Protein AF-A0AA43ZB75-F1 (afdb_monomer_lite)

Structure (mmCIF, N/CA/C/O backbone):
data_AF-A0AA43ZB75-F1
#
_entry.id   AF-A0AA43ZB75-F1
#
loop_
_atom_site.group_PDB
_atom_site.id
_atom_site.type_symbol
_atom_site.label_atom_id
_atom_site.label_alt_id
_atom_site.label_comp_id
_atom_site.label_asym_id
_atom_site.label_entity_id
_atom_site.label_seq_id
_atom_site.pdbx_PDB_ins_code
_atom_site.Cartn_x
_atom_site.Cartn_y
_atom_site.Cartn_z
_atom_site.occupancy
_atom_site.B_iso_or_equiv
_atom_site.auth_seq_id
_atom_site.auth_comp_id
_atom_site.auth_asym_id
_atom_site.auth_atom_id
_atom_site.pdbx_PDB_model_num
ATOM 1 N N . MET A 1 1 ? 17.030 -22.328 -4.349 1.00 80.88 1 MET A N 1
ATOM 2 C CA . MET A 1 1 ? 16.262 -21.104 -4.006 1.00 80.88 1 MET A CA 1
ATOM 3 C C . MET A 1 1 ? 16.976 -20.221 -2.982 1.00 80.88 1 MET A C 1
ATOM 5 O O . MET A 1 1 ? 17.380 -19.144 -3.387 1.00 80.88 1 MET A O 1
ATOM 9 N N . LYS A 1 2 ? 17.216 -20.638 -1.719 1.00 82.12 2 LYS A N 1
ATOM 10 C CA . LYS A 1 2 ? 17.944 -19.785 -0.737 1.00 82.12 2 LYS A CA 1
ATOM 11 C C . LYS A 1 2 ? 19.327 -19.337 -1.234 1.00 82.12 2 LYS A C 1
ATOM 13 O O . LYS A 1 2 ? 19.638 -18.158 -1.173 1.00 82.12 2 LYS A O 1
ATOM 18 N N . GLU A 1 3 ? 20.113 -20.255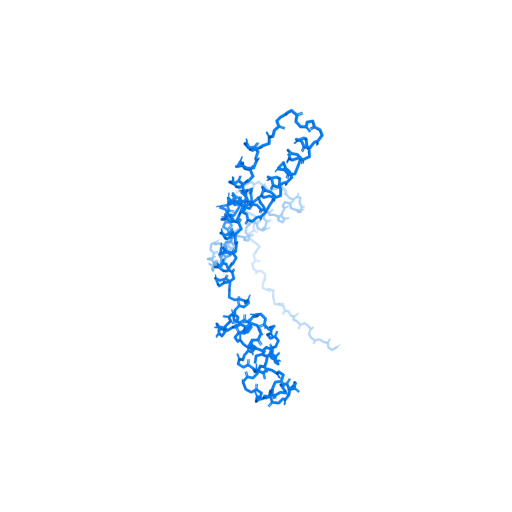 -1.802 1.00 83.31 3 GLU A N 1
ATOM 19 C CA . GLU A 1 3 ? 21.428 -19.930 -2.393 1.00 83.31 3 GLU A CA 1
ATOM 20 C C . GLU A 1 3 ? 21.346 -19.008 -3.618 1.00 83.31 3 GLU A C 1
ATOM 22 O O . GLU A 1 3 ? 22.299 -18.306 -3.926 1.00 83.31 3 GLU A O 1
ATOM 27 N N . ALA A 1 4 ? 20.195 -18.975 -4.292 1.00 83.50 4 ALA A N 1
ATOM 28 C CA . ALA A 1 4 ? 19.948 -18.103 -5.436 1.00 83.50 4 ALA A CA 1
ATOM 29 C C . ALA A 1 4 ? 19.474 -16.693 -5.023 1.00 83.50 4 ALA A C 1
ATOM 31 O O . ALA A 1 4 ? 19.111 -15.903 -5.886 1.00 83.50 4 ALA A O 1
ATOM 32 N N . GLY A 1 5 ? 19.444 -16.382 -3.719 1.00 82.50 5 GLY A N 1
ATOM 33 C CA . GLY A 1 5 ? 19.051 -15.069 -3.191 1.00 82.50 5 GLY A CA 1
ATOM 34 C C . GLY A 1 5 ? 17.576 -14.932 -2.802 1.00 82.50 5 GLY A C 1
ATOM 35 O O . GLY A 1 5 ? 17.157 -13.854 -2.393 1.00 82.50 5 GLY A O 1
ATOM 36 N N . TRP A 1 6 ? 16.777 -16.002 -2.880 1.00 86.50 6 TRP A N 1
ATOM 37 C CA . TRP A 1 6 ? 15.373 -15.951 -2.463 1.00 86.50 6 TRP A CA 1
ATOM 38 C C . TRP A 1 6 ? 15.241 -15.845 -0.937 1.00 86.50 6 TRP A C 1
ATOM 40 O O . TRP A 1 6 ? 15.851 -16.621 -0.194 1.00 86.50 6 TRP A O 1
ATOM 50 N N . THR A 1 7 ? 14.378 -14.942 -0.469 1.00 88.31 7 THR A N 1
ATOM 51 C CA . THR A 1 7 ? 14.036 -14.805 0.954 1.00 88.31 7 THR A CA 1
ATOM 52 C C . THR A 1 7 ? 13.058 -15.900 1.399 1.00 88.31 7 THR A C 1
ATOM 54 O O . THR A 1 7 ? 12.327 -16.468 0.589 1.00 88.31 7 THR A O 1
ATOM 57 N N . GLU A 1 8 ? 13.014 -16.218 2.699 1.00 88.50 8 GLU A N 1
ATOM 58 C CA . GLU A 1 8 ? 12.085 -17.239 3.221 1.00 88.50 8 GLU A CA 1
ATOM 59 C C . GLU A 1 8 ? 10.609 -16.948 2.901 1.00 88.50 8 GLU A C 1
ATOM 61 O O . GLU A 1 8 ? 9.932 -17.885 2.481 1.00 88.50 8 GLU A O 1
ATOM 66 N N . PRO A 1 9 ? 10.106 -15.700 3.021 1.00 87.62 9 PRO A N 1
ATOM 67 C CA . PRO A 1 9 ? 8.741 -15.368 2.616 1.00 87.62 9 PRO A CA 1
ATOM 68 C C . PRO A 1 9 ? 8.492 -15.585 1.120 1.00 87.62 9 PRO A C 1
ATOM 70 O O . PRO A 1 9 ? 7.470 -16.158 0.758 1.00 87.62 9 PRO A O 1
ATOM 73 N N . ALA A 1 10 ? 9.440 -15.209 0.254 1.00 84.94 10 ALA A N 1
ATOM 74 C CA . ALA A 1 10 ? 9.297 -15.384 -1.192 1.00 84.94 10 ALA A CA 1
ATOM 75 C C . ALA A 1 10 ? 9.243 -16.869 -1.592 1.00 84.94 10 ALA A C 1
ATOM 77 O O . ALA A 1 10 ? 8.470 -17.263 -2.461 1.00 84.94 10 ALA A O 1
ATOM 78 N N . ILE A 1 11 ? 10.032 -17.718 -0.924 1.00 87.44 11 ILE A N 1
ATOM 79 C CA . ILE A 1 11 ? 9.972 -19.174 -1.116 1.00 87.44 11 ILE A CA 1
ATOM 80 C C . ILE A 1 11 ? 8.634 -19.725 -0.603 1.00 87.44 11 ILE A C 1
ATOM 82 O O . ILE A 1 11 ? 8.062 -20.605 -1.239 1.00 87.44 11 ILE A O 1
ATOM 86 N N . ALA A 1 12 ? 8.134 -19.205 0.523 1.00 89.44 12 ALA A N 1
ATOM 87 C CA . ALA A 1 12 ? 6.859 -19.607 1.126 1.00 89.44 12 ALA A CA 1
ATOM 88 C C . ALA A 1 12 ? 5.698 -19.360 0.171 1.00 89.44 12 ALA A C 1
ATOM 90 O O . ALA A 1 12 ? 4.925 -20.268 -0.111 1.00 89.44 12 ALA A O 1
ATOM 91 N N . GLN A 1 13 ? 5.656 -18.153 -0.386 1.00 86.62 13 GLN A N 1
ATOM 92 C CA . GLN A 1 13 ? 4.652 -17.743 -1.352 1.00 86.62 13 GLN A CA 1
ATOM 93 C C . GLN A 1 13 ? 4.748 -18.553 -2.650 1.00 86.62 13 GLN A C 1
ATOM 95 O O . GLN A 1 13 ? 3.736 -19.033 -3.145 1.00 86.62 13 GLN A O 1
ATOM 100 N N . LYS A 1 14 ? 5.960 -18.764 -3.185 1.00 85.50 14 LYS A N 1
ATOM 101 C CA . LYS A 1 14 ? 6.153 -19.520 -4.434 1.00 85.50 14 LYS A CA 1
ATOM 102 C C . LYS A 1 14 ? 5.764 -20.994 -4.324 1.00 85.50 14 LYS A C 1
ATOM 104 O O . LYS A 1 14 ? 5.332 -21.581 -5.309 1.00 85.50 14 LYS A O 1
ATOM 109 N N . LEU A 1 15 ? 5.988 -21.602 -3.164 1.00 89.81 15 LEU A N 1
ATOM 110 C CA . LEU A 1 15 ? 5.716 -23.020 -2.929 1.00 89.81 15 LEU A CA 1
ATOM 111 C C . LEU A 1 15 ? 4.361 -23.269 -2.253 1.00 89.81 15 LEU A C 1
ATOM 113 O O . LEU A 1 15 ? 4.067 -24.420 -1.951 1.00 89.81 15 LEU A O 1
ATOM 117 N N . ASP A 1 16 ? 3.583 -22.214 -1.995 1.00 90.06 16 ASP A N 1
ATOM 118 C CA . ASP A 1 16 ? 2.307 -22.248 -1.269 1.00 90.06 16 ASP A CA 1
ATOM 119 C C . ASP A 1 16 ? 2.378 -23.027 0.061 1.00 90.06 16 ASP A C 1
ATOM 121 O O . ASP A 1 16 ? 1.575 -23.902 0.382 1.00 90.06 16 ASP A O 1
ATOM 125 N N . ILE A 1 17 ? 3.414 -22.737 0.853 1.00 93.12 17 ILE A N 1
ATOM 126 C CA . ILE A 1 17 ? 3.629 -23.346 2.171 1.00 93.12 17 ILE A CA 1
ATOM 127 C C . ILE A 1 17 ? 3.933 -22.284 3.215 1.00 93.12 17 ILE A C 1
ATOM 129 O O . ILE A 1 17 ? 4.439 -21.205 2.923 1.00 93.12 17 ILE A O 1
ATOM 133 N N . SER A 1 18 ? 3.695 -22.606 4.485 1.00 93.50 18 SER A N 1
ATOM 134 C CA . SER A 1 18 ? 3.975 -21.666 5.567 1.00 93.50 18 SER A CA 1
ATOM 135 C C . SER A 1 18 ? 5.477 -21.407 5.756 1.00 93.50 18 SER A C 1
ATOM 137 O O . SER A 1 18 ? 6.322 -22.302 5.641 1.00 93.50 18 SER A O 1
ATOM 139 N N . ILE A 1 19 ? 5.818 -20.185 6.178 1.00 91.44 19 ILE A N 1
ATOM 140 C CA . ILE A 1 19 ? 7.194 -19.797 6.539 1.00 91.44 19 ILE A CA 1
ATOM 141 C C . ILE A 1 19 ? 7.758 -20.725 7.629 1.00 91.44 19 ILE A C 1
ATOM 143 O O . ILE A 1 19 ? 8.927 -21.114 7.588 1.00 91.44 19 ILE A O 1
ATOM 147 N N . SER A 1 20 ? 6.928 -21.130 8.598 1.00 92.44 20 SER A N 1
ATOM 148 C CA . SER A 1 20 ? 7.324 -22.070 9.655 1.00 92.44 20 SER A CA 1
ATOM 149 C C . SER A 1 20 ? 7.730 -23.436 9.094 1.00 92.44 20 SER A C 1
ATOM 151 O O . SER A 1 20 ? 8.701 -24.030 9.571 1.00 92.44 20 SER A O 1
ATOM 153 N N . THR A 1 21 ? 7.056 -23.904 8.040 1.00 91.00 21 THR A N 1
ATOM 154 C CA . THR A 1 21 ? 7.401 -25.143 7.334 1.00 91.00 21 THR A CA 1
ATOM 155 C C . THR A 1 21 ? 8.761 -25.023 6.653 1.00 91.00 21 THR A C 1
ATOM 157 O O . THR A 1 21 ? 9.601 -25.908 6.824 1.00 91.00 21 THR A O 1
ATOM 160 N N . ILE A 1 22 ? 9.043 -23.902 5.984 1.00 89.31 22 ILE A N 1
ATOM 161 C CA . ILE A 1 22 ? 10.351 -23.644 5.357 1.00 89.31 22 ILE A CA 1
ATOM 162 C C . ILE A 1 22 ? 11.471 -23.593 6.390 1.00 89.31 22 ILE A C 1
ATOM 164 O O . ILE A 1 22 ? 12.506 -24.238 6.207 1.00 89.31 22 ILE A O 1
ATOM 168 N N . ARG A 1 23 ? 11.273 -22.877 7.502 1.00 89.81 23 ARG A N 1
ATOM 169 C CA . ARG A 1 23 ? 12.251 -22.816 8.602 1.00 89.81 23 ARG A CA 1
ATOM 170 C C . ARG A 1 23 ? 12.540 -24.199 9.176 1.00 89.81 23 ARG A C 1
ATOM 172 O O . ARG A 1 23 ? 13.693 -24.538 9.432 1.00 89.81 23 ARG A O 1
ATOM 179 N N . ARG A 1 24 ? 11.508 -25.032 9.332 1.00 88.81 24 ARG A N 1
ATOM 180 C CA . ARG A 1 24 ? 11.663 -26.411 9.808 1.00 88.81 24 ARG A CA 1
ATOM 181 C C . ARG A 1 24 ? 12.454 -27.267 8.818 1.00 88.81 24 ARG A C 1
ATOM 183 O O . ARG A 1 24 ? 13.372 -27.963 9.241 1.00 88.81 24 ARG A O 1
ATOM 190 N N . ILE A 1 25 ? 12.133 -27.202 7.524 1.00 86.56 25 ILE A N 1
ATOM 191 C CA . ILE A 1 25 ? 12.828 -27.954 6.464 1.00 86.56 25 ILE A CA 1
ATOM 192 C C . ILE A 1 25 ? 14.297 -27.528 6.378 1.00 86.56 25 ILE A C 1
ATOM 194 O O . ILE A 1 25 ? 15.193 -28.367 6.429 1.00 86.56 25 ILE A O 1
ATOM 198 N N . THR A 1 26 ? 14.557 -26.225 6.313 1.00 83.25 26 THR A N 1
ATOM 199 C CA . THR A 1 26 ? 15.919 -25.683 6.197 1.00 83.25 26 THR A CA 1
ATOM 200 C C . THR A 1 26 ? 16.786 -26.017 7.409 1.00 83.25 26 THR A C 1
ATOM 202 O O . THR A 1 26 ? 17.944 -26.393 7.230 1.00 83.25 26 THR A O 1
ATOM 205 N N . LYS A 1 27 ? 16.222 -25.971 8.625 1.00 85.38 27 LYS A N 1
ATOM 206 C CA . LYS A 1 27 ? 16.907 -26.390 9.858 1.00 85.38 27 LYS A CA 1
ATOM 207 C C . LYS A 1 27 ? 17.165 -27.899 9.900 1.00 85.38 27 LYS A C 1
ATOM 209 O O . LYS A 1 27 ? 18.255 -28.308 10.282 1.00 85.38 27 LYS A O 1
ATOM 214 N N . LYS A 1 28 ? 16.187 -28.722 9.500 1.00 84.38 28 LYS A N 1
ATOM 215 C CA . LYS A 1 28 ? 16.294 -30.193 9.503 1.00 84.38 28 LYS A CA 1
ATOM 216 C C . LYS A 1 28 ? 17.327 -30.706 8.500 1.00 84.38 28 LYS A C 1
ATOM 218 O O . LYS A 1 28 ? 18.056 -31.639 8.811 1.00 84.38 28 LYS A O 1
ATOM 223 N N . HIS A 1 29 ? 17.382 -30.105 7.315 1.00 78.94 29 HIS A N 1
ATOM 224 C CA . HIS A 1 29 ? 18.266 -30.540 6.231 1.00 78.94 29 HIS A CA 1
ATOM 225 C C . HIS A 1 29 ? 19.604 -29.794 6.190 1.00 78.94 29 HIS A C 1
ATOM 227 O O . HIS A 1 29 ? 20.407 -30.058 5.302 1.00 78.94 29 HIS A O 1
ATOM 233 N N . GLY A 1 30 ? 19.857 -28.882 7.137 1.00 67.06 30 GLY A N 1
ATOM 234 C CA . GLY A 1 30 ? 21.137 -28.186 7.256 1.00 67.06 30 GLY A CA 1
ATOM 235 C C . GLY A 1 30 ? 21.556 -27.504 5.957 1.00 67.06 30 GLY A C 1
ATOM 236 O O . GLY A 1 30 ? 22.701 -27.655 5.545 1.00 67.06 30 GLY A O 1
ATOM 237 N N . VAL A 1 31 ? 20.622 -26.807 5.297 1.00 68.00 31 VAL A N 1
ATOM 238 C CA . VAL A 1 31 ? 20.873 -26.131 4.015 1.00 68.00 31 VAL A CA 1
ATOM 239 C C . VAL A 1 31 ? 21.988 -25.099 4.216 1.00 68.00 31 VAL A C 1
ATOM 241 O O . VAL A 1 31 ? 21.757 -24.038 4.795 1.00 68.00 31 VAL A O 1
ATOM 244 N N . LYS A 1 32 ? 23.201 -25.443 3.775 1.00 63.41 32 LYS A N 1
ATOM 245 C CA . LYS A 1 32 ? 24.405 -24.604 3.797 1.00 63.41 32 LYS A CA 1
ATOM 246 C C . LYS A 1 32 ? 24.697 -24.133 2.382 1.00 63.41 32 LYS A C 1
ATOM 248 O O . LYS A 1 32 ? 24.570 -24.925 1.458 1.00 63.41 32 LYS A O 1
ATOM 253 N N . THR A 1 33 ? 25.127 -22.884 2.247 1.00 60.28 33 THR A N 1
ATOM 254 C CA . THR A 1 33 ? 25.535 -22.287 0.973 1.00 60.28 33 THR A CA 1
ATOM 255 C C . THR A 1 33 ? 26.621 -23.135 0.303 1.00 60.28 33 THR A C 1
ATOM 257 O O . THR A 1 33 ? 27.667 -23.363 0.909 1.00 60.28 33 THR A O 1
ATOM 260 N N . GLY A 1 34 ? 26.371 -23.604 -0.923 1.00 63.84 34 GLY A N 1
ATOM 261 C CA . GLY A 1 34 ? 27.300 -24.405 -1.726 1.00 63.84 34 GLY A CA 1
ATOM 262 C C . GLY A 1 34 ? 27.019 -25.911 -1.734 1.00 63.84 34 GLY A C 1
ATOM 263 O O . GLY A 1 34 ? 27.790 -26.660 -2.327 1.00 63.84 34 GLY A O 1
ATOM 264 N N . ALA A 1 35 ? 25.941 -26.376 -1.091 1.00 65.50 35 ALA A N 1
ATOM 265 C CA . ALA A 1 35 ? 25.555 -27.792 -1.110 1.00 65.50 35 ALA A CA 1
ATOM 266 C C . ALA A 1 35 ? 24.655 -28.152 -2.306 1.00 65.50 35 ALA A C 1
ATOM 268 O O . ALA A 1 35 ? 24.485 -29.331 -2.620 1.00 65.50 35 ALA A O 1
ATOM 269 N N . ALA A 1 36 ? 24.045 -27.157 -2.955 1.00 73.50 36 ALA A N 1
ATOM 270 C CA . ALA A 1 36 ? 23.164 -27.372 -4.094 1.00 73.50 36 ALA A CA 1
ATOM 271 C C . ALA A 1 36 ? 23.938 -27.471 -5.419 1.00 73.50 36 ALA A C 1
ATOM 273 O O . ALA A 1 36 ? 24.977 -26.845 -5.617 1.00 73.50 36 ALA A O 1
ATOM 274 N N . GLN A 1 37 ? 23.390 -28.233 -6.368 1.00 82.56 37 GLN A N 1
ATOM 275 C CA . GLN A 1 37 ? 23.926 -28.309 -7.725 1.00 82.56 37 GLN A CA 1
ATOM 276 C C . GLN A 1 37 ? 23.884 -26.923 -8.386 1.00 82.56 37 GLN A C 1
ATOM 278 O O . GLN A 1 37 ? 22.822 -26.300 -8.446 1.00 82.56 37 GLN A O 1
ATOM 283 N N . ALA A 1 38 ? 25.016 -26.469 -8.932 1.00 80.12 38 ALA A N 1
ATOM 284 C CA . ALA A 1 38 ? 25.152 -25.138 -9.530 1.00 80.12 38 ALA A CA 1
ATOM 285 C C . ALA A 1 38 ? 24.081 -24.836 -10.598 1.00 80.12 38 ALA A C 1
ATOM 287 O O . ALA A 1 38 ? 23.536 -23.737 -10.621 1.00 80.12 38 ALA A O 1
ATOM 288 N N . ALA A 1 39 ? 23.704 -25.832 -11.409 1.00 80.06 39 ALA A N 1
ATOM 289 C CA . ALA A 1 39 ? 22.636 -25.704 -12.404 1.00 80.06 39 ALA A CA 1
ATOM 290 C C . ALA A 1 39 ? 21.267 -25.359 -11.780 1.00 80.06 39 ALA A C 1
ATOM 292 O O . ALA A 1 39 ? 20.555 -24.498 -12.287 1.00 80.06 39 ALA A O 1
ATOM 293 N N . LEU A 1 40 ? 20.920 -25.967 -10.639 1.00 82.06 40 LEU A N 1
ATOM 294 C CA . LEU A 1 40 ? 19.669 -25.682 -9.923 1.00 82.06 40 LEU A CA 1
ATOM 295 C C . LEU A 1 40 ? 19.696 -24.310 -9.238 1.00 82.06 40 LEU A C 1
ATOM 297 O O . LEU A 1 40 ? 18.660 -23.656 -9.101 1.00 82.06 40 LEU A O 1
ATOM 301 N N . VAL A 1 41 ? 20.872 -23.865 -8.786 1.00 84.62 41 VAL A N 1
ATOM 302 C CA . VAL A 1 41 ? 21.050 -22.517 -8.227 1.00 84.62 41 VAL A CA 1
ATOM 303 C C . VAL A 1 41 ? 20.885 -21.467 -9.322 1.00 84.62 41 VAL A C 1
ATOM 305 O O . VAL A 1 41 ? 20.154 -20.500 -9.114 1.00 84.62 41 VAL A O 1
ATOM 308 N N . GLN A 1 42 ? 21.491 -21.690 -10.489 1.00 85.69 42 GLN A N 1
ATOM 309 C CA . GLN A 1 42 ? 21.397 -20.792 -11.635 1.00 85.69 42 GLN A CA 1
ATOM 310 C C . GLN A 1 42 ? 19.961 -20.689 -12.162 1.00 85.69 42 GLN A C 1
ATOM 312 O O . GLN A 1 42 ? 19.434 -19.585 -12.255 1.00 85.69 42 GLN A O 1
ATOM 317 N N . GLN A 1 43 ? 19.273 -21.818 -12.357 1.00 86.19 43 GLN A N 1
ATOM 318 C CA . GLN A 1 43 ? 17.862 -21.827 -12.756 1.00 86.19 43 GLN A CA 1
ATOM 319 C C . GLN A 1 43 ? 16.971 -21.082 -11.747 1.00 86.19 43 GLN A C 1
ATOM 321 O O . GLN A 1 43 ? 16.089 -20.311 -12.118 1.00 86.19 43 GLN A O 1
ATOM 326 N N . ALA A 1 44 ? 17.192 -21.280 -10.443 1.00 83.50 44 ALA A N 1
ATOM 327 C CA . ALA A 1 44 ? 16.438 -20.556 -9.422 1.00 83.50 44 ALA A CA 1
ATOM 328 C C . ALA A 1 44 ? 16.742 -19.048 -9.423 1.00 83.50 44 ALA A C 1
ATOM 330 O O . ALA A 1 44 ? 15.890 -18.265 -9.004 1.00 83.50 44 ALA A O 1
ATOM 331 N N . ARG A 1 45 ? 17.938 -18.638 -9.859 1.00 85.00 45 ARG A N 1
ATOM 332 C CA . ARG A 1 45 ? 18.333 -17.232 -9.983 1.00 85.00 45 ARG A CA 1
ATOM 333 C C . ARG A 1 45 ? 17.689 -16.582 -11.198 1.00 85.00 45 ARG A C 1
ATOM 335 O O . ARG A 1 45 ? 17.132 -15.505 -11.056 1.00 85.00 45 ARG A O 1
ATOM 342 N N . GLU A 1 46 ? 17.692 -17.256 -12.341 1.00 85.19 46 GLU A N 1
ATOM 343 C CA . GLU A 1 46 ? 16.981 -16.812 -13.547 1.00 85.19 46 GLU A CA 1
ATOM 344 C C . GLU A 1 46 ? 15.496 -16.617 -13.247 1.00 85.19 46 GLU A C 1
ATOM 346 O O . GLU A 1 46 ? 14.980 -15.521 -13.409 1.00 85.19 46 GLU A O 1
ATOM 351 N N . GLN A 1 47 ? 14.858 -17.591 -12.594 1.00 83.12 47 GLN A N 1
ATOM 352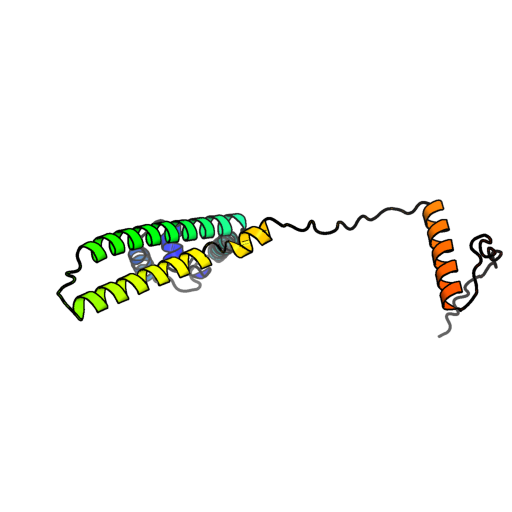 C CA . GLN A 1 47 ? 13.472 -17.441 -12.145 1.00 83.12 47 GLN A CA 1
ATOM 353 C C . GLN A 1 47 ? 13.253 -16.285 -11.155 1.00 83.12 47 GLN A C 1
ATOM 355 O O . GLN A 1 47 ? 12.128 -15.814 -11.021 1.00 83.12 47 GLN A O 1
ATOM 360 N N . LEU A 1 48 ? 14.260 -15.869 -10.379 1.00 81.62 48 LEU A N 1
ATOM 361 C CA . LEU A 1 48 ? 14.132 -14.695 -9.506 1.00 81.62 48 LEU A CA 1
ATOM 362 C C . LEU A 1 48 ? 14.111 -13.419 -10.347 1.00 81.62 48 LEU A C 1
ATOM 364 O O . LEU A 1 48 ? 13.293 -12.539 -10.102 1.00 81.62 48 LEU A O 1
ATOM 368 N N . LEU A 1 49 ? 15.020 -13.345 -11.319 1.00 80.38 49 LEU A N 1
ATOM 369 C CA . LEU A 1 49 ? 15.183 -12.202 -12.206 1.00 80.38 49 LEU A CA 1
ATOM 370 C C . LEU A 1 49 ? 13.971 -12.056 -13.127 1.00 80.38 49 LEU A C 1
ATOM 372 O O . LEU A 1 49 ? 13.426 -10.964 -13.205 1.00 80.38 49 LEU A O 1
ATOM 376 N N . ASP A 1 50 ? 13.473 -13.144 -13.712 1.00 79.12 50 ASP A N 1
ATOM 377 C CA . ASP A 1 50 ? 12.266 -13.116 -14.545 1.00 79.12 50 ASP A CA 1
ATOM 378 C C . ASP A 1 50 ? 11.071 -12.547 -13.765 1.00 79.12 50 ASP A C 1
ATOM 380 O O . ASP A 1 50 ? 10.361 -11.670 -14.241 1.00 79.12 50 ASP A O 1
ATOM 384 N N . ASN A 1 51 ? 10.886 -12.961 -12.508 1.00 67.81 51 ASN A N 1
ATOM 385 C CA . ASN A 1 51 ? 9.806 -12.425 -11.673 1.00 67.81 51 ASN A CA 1
ATOM 386 C C . ASN A 1 51 ? 9.997 -10.949 -11.284 1.00 67.81 51 ASN A C 1
ATOM 388 O O . ASN A 1 51 ? 9.012 -10.273 -11.004 1.00 67.81 51 ASN A O 1
ATOM 392 N N . ALA A 1 52 ? 11.239 -10.465 -11.212 1.00 66.31 52 ALA A N 1
ATOM 393 C CA . ALA A 1 52 ? 11.552 -9.105 -10.779 1.00 66.31 52 ALA A CA 1
ATOM 394 C C . ALA A 1 52 ? 11.614 -8.094 -11.938 1.00 66.31 52 ALA A C 1
ATOM 396 O O . ALA A 1 52 ? 11.344 -6.916 -11.721 1.00 66.31 52 ALA A O 1
ATOM 397 N N . PHE A 1 53 ? 11.983 -8.540 -13.142 1.00 66.19 53 PHE A N 1
ATOM 398 C CA . PHE A 1 53 ? 12.285 -7.676 -14.289 1.00 66.19 53 PHE A CA 1
ATOM 399 C C . PHE A 1 53 ? 11.270 -7.769 -15.434 1.00 66.19 53 PHE A C 1
ATOM 401 O O . PHE A 1 53 ? 11.330 -6.949 -16.349 1.00 66.19 53 PHE A O 1
ATOM 408 N N . LEU A 1 54 ? 10.316 -8.705 -15.394 1.00 74.50 54 LEU A N 1
ATOM 409 C CA . LEU A 1 54 ? 9.182 -8.680 -16.318 1.00 74.50 54 LEU A CA 1
ATOM 410 C C . LEU A 1 54 ? 8.219 -7.560 -15.914 1.00 74.50 54 LEU A C 1
ATOM 412 O O . LEU A 1 54 ? 7.511 -7.667 -14.910 1.00 74.50 54 LEU A O 1
ATOM 416 N N . LEU A 1 55 ? 8.209 -6.490 -16.715 1.00 73.06 55 LEU A N 1
ATOM 417 C CA . LEU A 1 55 ? 7.412 -5.286 -16.479 1.00 73.06 55 LEU A CA 1
ATOM 418 C C . LEU A 1 55 ? 5.933 -5.617 -16.249 1.00 73.06 55 LEU A C 1
ATOM 420 O O . LEU A 1 55 ? 5.369 -5.164 -15.259 1.00 73.06 55 LEU A O 1
ATOM 424 N N . ASP A 1 56 ? 5.349 -6.470 -17.091 1.00 76.38 56 ASP A N 1
ATOM 425 C CA . ASP A 1 56 ? 3.937 -6.859 -16.997 1.00 76.38 56 ASP A CA 1
ATOM 426 C C . ASP A 1 56 ? 3.629 -7.536 -15.657 1.00 76.38 56 ASP A C 1
ATOM 428 O O . ASP A 1 56 ? 2.663 -7.200 -14.973 1.00 76.38 56 ASP A O 1
ATOM 432 N N . ARG A 1 57 ? 4.506 -8.443 -15.209 1.00 74.88 57 ARG A N 1
ATOM 433 C CA . ARG A 1 57 ? 4.315 -9.151 -13.940 1.00 74.88 57 ARG A CA 1
ATOM 434 C C . ARG A 1 57 ? 4.487 -8.223 -12.739 1.00 74.88 57 ARG A C 1
ATOM 436 O O . ARG A 1 57 ? 3.747 -8.338 -11.762 1.00 74.88 57 ARG A O 1
ATOM 443 N N . ALA A 1 58 ? 5.442 -7.299 -12.807 1.00 74.75 58 ALA A N 1
ATOM 444 C CA . ALA A 1 58 ? 5.628 -6.278 -11.784 1.00 74.75 58 ALA A CA 1
ATOM 445 C C . ALA A 1 58 ? 4.419 -5.329 -11.707 1.00 74.75 58 ALA A C 1
ATOM 447 O O . ALA A 1 58 ? 3.981 -4.993 -10.607 1.00 74.75 58 ALA A O 1
ATOM 448 N N . GLN A 1 59 ? 3.848 -4.948 -12.854 1.00 80.06 59 GLN A N 1
ATOM 449 C CA . GLN A 1 59 ? 2.635 -4.133 -12.939 1.00 80.06 59 GLN A CA 1
ATOM 450 C C . GLN A 1 59 ? 1.417 -4.857 -12.358 1.00 80.06 59 GLN A C 1
ATOM 452 O O . GLN A 1 59 ? 0.695 -4.263 -11.562 1.00 80.06 59 GLN A O 1
ATOM 457 N N . GLU A 1 60 ? 1.215 -6.138 -12.678 1.00 81.94 60 GLU A N 1
ATOM 458 C CA . GLU A 1 60 ? 0.142 -6.955 -12.093 1.00 81.94 60 GLU A CA 1
ATOM 459 C C . GLU A 1 60 ? 0.246 -7.035 -10.564 1.00 81.94 60 GLU A C 1
ATOM 461 O O . GLU A 1 60 ? -0.743 -6.837 -9.856 1.00 81.94 60 GLU A O 1
ATOM 466 N N . ILE A 1 61 ? 1.447 -7.305 -10.040 1.00 82.06 61 ILE A N 1
ATOM 467 C CA . ILE A 1 61 ? 1.688 -7.383 -8.592 1.00 82.06 61 ILE A CA 1
ATOM 468 C C . ILE A 1 61 ? 1.430 -6.022 -7.941 1.00 82.06 61 ILE A C 1
ATOM 470 O O . ILE A 1 61 ? 0.733 -5.953 -6.929 1.00 82.06 61 ILE A O 1
ATOM 474 N N . ALA A 1 62 ? 1.945 -4.939 -8.527 1.00 81.44 62 ALA A N 1
ATOM 475 C CA . ALA A 1 62 ? 1.721 -3.589 -8.026 1.00 81.44 62 ALA A CA 1
ATOM 476 C C . ALA A 1 62 ? 0.227 -3.226 -8.024 1.00 81.44 62 ALA A C 1
ATOM 478 O O . ALA A 1 62 ? -0.275 -2.724 -7.021 1.00 81.44 62 ALA A O 1
ATOM 479 N N . ALA A 1 63 ? -0.501 -3.539 -9.099 1.00 83.88 63 ALA A N 1
ATOM 480 C CA . ALA A 1 63 ? -1.940 -3.309 -9.196 1.00 83.88 63 ALA A CA 1
ATOM 481 C C . ALA A 1 63 ? -2.721 -4.101 -8.136 1.00 83.88 63 ALA A C 1
ATOM 483 O O . ALA A 1 63 ? -3.613 -3.549 -7.492 1.00 83.88 63 ALA A O 1
ATOM 484 N N . SER A 1 64 ? -2.353 -5.366 -7.903 1.00 86.50 64 SER A N 1
ATOM 485 C CA . SER A 1 64 ? -2.948 -6.186 -6.841 1.00 86.50 64 SER A CA 1
ATOM 486 C C . SER A 1 64 ? -2.718 -5.578 -5.458 1.00 86.50 64 SER A C 1
ATOM 488 O O . SER A 1 64 ? -3.660 -5.476 -4.679 1.00 86.50 64 SER A O 1
ATOM 490 N N . MET A 1 65 ? -1.492 -5.139 -5.156 1.00 86.94 65 MET A N 1
ATOM 491 C CA . MET A 1 65 ? -1.166 -4.522 -3.865 1.00 86.94 65 MET A CA 1
ATOM 492 C C . MET A 1 65 ? -1.942 -3.222 -3.643 1.00 86.94 65 MET A C 1
ATOM 494 O O . MET A 1 65 ? -2.499 -3.005 -2.571 1.00 86.94 65 MET A O 1
ATOM 498 N N . VAL A 1 66 ? -2.030 -2.381 -4.676 1.00 88.31 66 VAL A N 1
ATOM 499 C CA . VAL A 1 66 ? -2.818 -1.143 -4.641 1.00 88.31 66 VAL A CA 1
ATOM 500 C C . VAL A 1 66 ? -4.301 -1.443 -4.398 1.00 88.31 66 VAL A C 1
ATOM 502 O O . VAL A 1 66 ? -4.952 -0.762 -3.605 1.00 88.31 66 VAL A O 1
ATOM 505 N N . ASN A 1 67 ? -4.844 -2.480 -5.039 1.00 89.06 67 ASN A N 1
ATOM 506 C CA . ASN A 1 67 ? -6.224 -2.906 -4.823 1.00 89.06 67 ASN A CA 1
ATOM 507 C C . ASN A 1 67 ? -6.470 -3.383 -3.380 1.00 89.06 67 ASN A C 1
ATOM 509 O O . ASN A 1 67 ? -7.476 -3.010 -2.771 1.00 89.06 67 ASN A O 1
ATOM 513 N N . ASP A 1 68 ? -5.541 -4.152 -2.812 1.00 89.81 68 ASP A N 1
ATOM 514 C CA . ASP A 1 68 ? -5.616 -4.602 -1.419 1.00 89.81 68 ASP A CA 1
ATOM 515 C C . ASP A 1 68 ? -5.574 -3.419 -0.438 1.00 89.81 68 ASP A C 1
ATOM 517 O O . ASP A 1 68 ? -6.382 -3.353 0.495 1.00 89.81 68 ASP A O 1
ATOM 521 N N . ASP A 1 69 ? -4.702 -2.436 -0.683 1.00 90.69 69 ASP A N 1
ATOM 522 C CA . ASP A 1 69 ? -4.626 -1.205 0.111 1.00 90.69 69 ASP A CA 1
ATOM 523 C C . ASP A 1 69 ? -5.954 -0.432 0.086 1.00 90.69 69 ASP A C 1
ATOM 525 O O . ASP A 1 69 ? -6.413 0.060 1.125 1.00 90.69 69 ASP A O 1
ATOM 529 N N . PHE A 1 70 ? -6.623 -0.358 -1.071 1.00 91.38 70 PHE A N 1
ATOM 530 C CA . PHE A 1 70 ? -7.942 0.270 -1.182 1.00 91.38 70 PHE A CA 1
ATOM 531 C C . PHE A 1 70 ? -9.019 -0.484 -0.401 1.00 91.38 70 PHE A C 1
ATOM 533 O O . PHE A 1 70 ? -9.808 0.149 0.315 1.00 91.38 70 PHE A O 1
ATOM 540 N N . ALA A 1 71 ? -9.039 -1.815 -0.491 1.00 92.56 71 ALA A N 1
ATOM 541 C CA . ALA A 1 71 ? -9.984 -2.647 0.246 1.00 92.56 71 ALA A CA 1
ATOM 542 C C . ALA A 1 71 ? -9.801 -2.495 1.767 1.00 92.56 71 ALA A C 1
ATOM 544 O O . ALA A 1 71 ? -10.777 -2.309 2.501 1.00 92.56 71 ALA A O 1
ATOM 545 N N . LEU A 1 72 ? -8.555 -2.499 2.250 1.00 93.44 72 LEU A N 1
ATOM 546 C CA . LEU A 1 72 ? -8.239 -2.275 3.663 1.00 93.44 72 LEU A CA 1
ATOM 547 C C . LEU A 1 72 ? -8.605 -0.857 4.110 1.00 93.44 72 LEU A C 1
ATOM 549 O O . LEU A 1 72 ? -9.227 -0.684 5.160 1.00 93.44 72 LEU A O 1
ATOM 553 N N . ALA A 1 7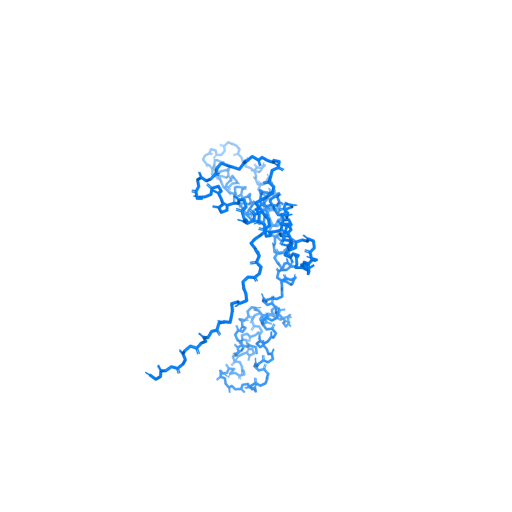3 ? -8.292 0.163 3.309 1.00 93.88 73 ALA A N 1
ATOM 554 C CA . ALA A 1 73 ? -8.669 1.541 3.604 1.00 93.88 73 ALA A CA 1
ATOM 555 C C . ALA A 1 73 ? -10.194 1.716 3.694 1.00 93.88 73 ALA A C 1
ATOM 557 O O . ALA A 1 73 ? -10.682 2.464 4.542 1.00 93.88 73 ALA A O 1
ATOM 558 N N . GLN A 1 74 ? -10.968 1.033 2.845 1.00 94.25 74 GLN A N 1
ATOM 559 C CA . GLN A 1 74 ? -12.430 1.030 2.930 1.00 94.25 74 GLN A CA 1
ATOM 560 C C . GLN A 1 74 ? -12.920 0.379 4.228 1.00 94.25 74 GLN A C 1
ATOM 562 O O . GLN A 1 74 ? -13.738 0.973 4.930 1.00 94.25 74 GLN A O 1
ATOM 567 N N . GLN A 1 75 ? -12.387 -0.792 4.585 1.00 95.81 75 GLN A N 1
ATOM 568 C CA . GLN A 1 75 ? -12.749 -1.480 5.828 1.00 95.81 75 GLN A CA 1
ATOM 569 C C . GLN A 1 75 ? -12.420 -0.642 7.068 1.00 95.81 75 GLN A C 1
ATOM 571 O O . GLN A 1 75 ? -13.254 -0.519 7.965 1.00 95.81 75 GLN A O 1
ATOM 576 N N . ILE A 1 76 ? -11.240 -0.016 7.108 1.00 95.38 76 ILE A N 1
ATOM 577 C CA . ILE A 1 76 ? -10.843 0.874 8.206 1.00 95.38 76 ILE A CA 1
ATOM 578 C C . ILE A 1 76 ? -11.810 2.054 8.305 1.00 95.38 76 ILE A C 1
ATOM 580 O O . ILE A 1 76 ? -12.294 2.347 9.394 1.00 95.38 76 ILE A O 1
ATOM 584 N N . ARG A 1 77 ? -12.140 2.710 7.185 1.00 94.94 77 ARG A N 1
ATOM 585 C CA . ARG A 1 77 ? -13.080 3.844 7.174 1.00 94.94 77 ARG A CA 1
ATOM 586 C C . ARG A 1 77 ? -14.468 3.452 7.671 1.00 94.94 77 ARG A C 1
ATOM 588 O O . ARG A 1 77 ? -15.038 4.180 8.479 1.00 94.94 77 ARG A O 1
ATOM 595 N N . GLN A 1 78 ? -14.967 2.290 7.258 1.00 96.44 78 GLN A N 1
ATOM 596 C CA . GLN A 1 78 ? -16.237 1.753 7.739 1.00 96.44 78 GLN A CA 1
ATOM 597 C C . GLN A 1 78 ? -16.210 1.534 9.259 1.00 96.44 78 GLN A C 1
ATOM 599 O O . GLN A 1 78 ? -17.087 2.012 9.974 1.00 96.44 78 GLN A O 1
ATOM 604 N N . LYS A 1 79 ? -15.155 0.891 9.773 1.00 95.94 79 LYS A N 1
ATOM 605 C CA . LYS A 1 79 ? -14.986 0.650 11.215 1.00 95.94 79 LYS A CA 1
ATOM 606 C C . LYS A 1 79 ? -14.823 1.937 12.018 1.00 95.94 79 LYS A C 1
ATOM 608 O O . LYS A 1 79 ? -15.324 2.025 13.133 1.00 95.94 79 LYS A O 1
ATOM 613 N N . VAL A 1 80 ? -14.145 2.939 11.462 1.00 95.62 80 VAL A N 1
ATOM 614 C CA . VAL A 1 80 ? -14.026 4.268 12.074 1.00 95.62 80 VAL A CA 1
ATOM 615 C C . VAL A 1 80 ? -15.390 4.955 12.142 1.00 95.62 80 VAL A C 1
ATOM 617 O O . VAL A 1 80 ? -15.704 5.528 13.178 1.00 95.62 80 VAL A O 1
ATOM 620 N N . SER A 1 81 ? -16.213 4.864 11.092 1.00 95.06 81 SER A N 1
ATOM 621 C CA . SER A 1 81 ? -17.578 5.411 11.098 1.00 95.06 81 SER A CA 1
ATOM 622 C C . SER A 1 81 ? -18.429 4.775 12.198 1.00 95.06 81 SER A C 1
ATOM 624 O O . SER A 1 81 ? -18.989 5.486 13.027 1.00 95.06 81 SER A O 1
ATOM 626 N N . GLU A 1 82 ? -18.438 3.440 12.265 1.00 94.62 82 GLU A N 1
ATOM 627 C CA . GLU A 1 82 ? -19.127 2.679 13.319 1.00 94.62 82 GLU A CA 1
ATOM 628 C C . GLU A 1 82 ? -18.634 3.078 14.721 1.00 94.62 82 GLU A C 1
ATOM 630 O O . GLU A 1 82 ? -19.421 3.243 15.652 1.00 94.62 82 GLU A O 1
ATOM 635 N N . ALA A 1 83 ? -17.323 3.277 14.883 1.00 92.62 83 ALA A N 1
ATOM 636 C CA . ALA A 1 83 ? -16.745 3.689 16.155 1.00 92.62 83 ALA A CA 1
ATOM 637 C C . ALA A 1 83 ? -17.161 5.112 16.552 1.00 92.62 83 ALA A C 1
ATOM 639 O O . ALA A 1 83 ? -17.469 5.330 17.721 1.00 92.62 83 ALA A O 1
ATOM 640 N N . ILE A 1 84 ? -17.203 6.063 15.610 1.00 93.50 84 ILE A N 1
ATOM 641 C CA . ILE A 1 84 ? -17.631 7.448 15.871 1.00 93.50 84 ILE A CA 1
ATOM 642 C C . ILE A 1 84 ? -19.071 7.481 16.391 1.00 93.50 84 ILE A C 1
ATOM 644 O O . ILE A 1 84 ? -19.340 8.195 17.354 1.00 93.50 84 ILE A O 1
ATOM 648 N N . GLU A 1 85 ? -19.973 6.685 15.811 1.00 92.88 85 GLU A N 1
ATOM 649 C CA . GLU A 1 85 ? -21.375 6.599 16.250 1.00 92.88 85 GLU A CA 1
ATOM 650 C C . GLU A 1 85 ? -21.521 6.091 17.694 1.00 92.88 85 GLU A C 1
ATOM 652 O O . GLU A 1 85 ? -22.473 6.446 18.385 1.00 92.88 85 GLU A O 1
ATOM 657 N N . SER A 1 86 ? -20.562 5.293 18.173 1.00 92.06 86 SER A N 1
ATOM 658 C CA . SER A 1 86 ? -20.554 4.752 19.539 1.00 92.06 86 SER A CA 1
ATOM 659 C C . SER A 1 86 ? -19.949 5.686 20.597 1.00 92.06 86 SER A C 1
ATOM 661 O O . SER A 1 86 ? -19.991 5.369 21.788 1.00 92.06 86 SER A O 1
ATOM 663 N N . ILE A 1 87 ? -19.359 6.818 20.194 1.00 92.31 87 ILE A N 1
ATOM 664 C CA . ILE A 1 87 ? -18.725 7.754 21.129 1.00 92.31 87 ILE A CA 1
ATOM 665 C C . ILE A 1 87 ? -19.803 8.499 21.916 1.00 92.31 87 ILE A C 1
ATOM 667 O O . ILE A 1 87 ? -20.614 9.223 21.346 1.00 92.31 87 ILE A O 1
ATOM 671 N N . ASP A 1 88 ? -19.750 8.395 23.246 1.00 91.38 88 ASP A N 1
ATOM 672 C CA . ASP A 1 88 ? -20.559 9.226 24.136 1.00 91.38 88 ASP A CA 1
ATOM 673 C C . ASP A 1 88 ? -20.079 10.693 24.076 1.00 91.38 88 ASP A C 1
ATOM 675 O O . ASP A 1 88 ? -18.969 10.994 24.534 1.00 91.38 88 ASP A O 1
ATOM 679 N N . PRO A 1 89 ? -20.893 11.632 23.556 1.00 84.00 89 PRO A N 1
ATOM 680 C CA . PRO A 1 89 ? -20.505 13.035 23.425 1.00 84.00 89 PRO A CA 1
ATOM 681 C C . PRO A 1 89 ? -20.351 13.740 24.780 1.00 84.00 89 PRO A C 1
ATOM 683 O O . PRO A 1 89 ? -19.718 14.793 24.860 1.00 84.00 89 PRO A O 1
ATOM 686 N N . THR A 1 90 ? -20.900 13.172 25.854 1.00 90.31 90 THR A N 1
ATOM 687 C CA . THR A 1 90 ? -20.821 13.733 27.207 1.00 90.31 90 THR A CA 1
ATOM 688 C C . THR A 1 90 ? -19.562 13.300 27.963 1.00 90.31 90 THR A C 1
ATOM 690 O O . THR A 1 90 ? -19.206 13.914 28.969 1.00 90.31 90 THR A O 1
ATOM 693 N N . ALA A 1 91 ? -18.803 12.333 27.430 1.00 85.88 91 ALA A N 1
ATOM 694 C CA . ALA A 1 91 ? -17.581 11.798 28.038 1.00 85.88 91 ALA A CA 1
ATOM 695 C C . ALA A 1 91 ? -16.355 12.744 27.972 1.00 85.88 91 ALA A C 1
ATOM 697 O O . ALA A 1 91 ? -15.224 12.339 28.269 1.00 85.88 91 ALA A O 1
ATOM 698 N N . GLY A 1 92 ? -16.551 14.005 27.568 1.00 89.44 92 GLY A N 1
ATOM 699 C CA . GLY A 1 92 ? -15.560 15.080 27.636 1.00 89.44 92 GLY A CA 1
ATOM 700 C C . GLY A 1 92 ? -14.216 14.722 26.973 1.00 89.44 92 GLY A C 1
ATOM 701 O O . GLY A 1 92 ? -14.178 14.477 25.765 1.00 89.44 92 GLY A O 1
ATOM 702 N N . PRO A 1 93 ? -13.088 14.673 27.716 1.00 92.56 93 PRO A N 1
ATOM 703 C CA . PRO A 1 93 ? -11.769 14.381 27.143 1.00 92.56 93 PRO A CA 1
ATOM 704 C C . PRO A 1 93 ? -11.658 13.029 26.424 1.00 92.56 93 PRO A C 1
ATOM 706 O O . PRO A 1 93 ? -10.849 12.896 25.505 1.00 92.56 93 PRO A O 1
ATOM 709 N N . LEU A 1 94 ? -12.432 12.017 26.833 1.00 91.19 94 LEU A N 1
ATOM 710 C CA . LEU A 1 94 ? -12.390 10.695 26.202 1.00 91.19 94 LEU A CA 1
ATOM 711 C C . LEU A 1 94 ? -13.003 10.734 24.797 1.00 91.19 94 LEU A C 1
ATOM 713 O O . LEU A 1 94 ? -12.415 10.185 23.865 1.00 91.19 94 LEU A O 1
ATOM 717 N N . ALA A 1 95 ? -14.114 11.457 24.636 1.00 92.12 95 ALA A N 1
ATOM 718 C CA . ALA A 1 95 ? -14.755 11.676 23.344 1.00 92.12 95 ALA A CA 1
ATOM 719 C C . ALA A 1 95 ? -13.813 12.400 22.369 1.00 92.12 95 ALA A C 1
ATOM 721 O O . ALA A 1 95 ? -13.618 11.956 21.239 1.00 92.12 95 ALA A O 1
ATOM 722 N N . LEU A 1 96 ? -13.132 13.454 22.836 1.00 92.31 96 LEU A N 1
ATOM 723 C CA . LEU A 1 96 ? -12.162 14.202 22.027 1.00 92.31 96 LEU A CA 1
ATOM 724 C C . LEU A 1 96 ? -10.976 13.339 21.572 1.00 92.31 96 LEU A C 1
ATOM 726 O O . LEU A 1 96 ? -10.540 13.452 20.427 1.00 92.31 96 LEU A O 1
ATOM 730 N N . ARG A 1 97 ? -10.463 12.449 22.435 1.00 93.69 97 ARG A N 1
ATOM 731 C CA . ARG A 1 97 ? -9.397 11.506 22.051 1.00 93.69 97 ARG A CA 1
ATOM 732 C C . ARG A 1 97 ? -9.871 10.497 21.011 1.00 93.69 97 ARG A C 1
ATOM 734 O O . ARG A 1 97 ? -9.131 10.232 20.067 1.00 93.69 97 ARG A O 1
ATOM 741 N N . GLY A 1 98 ? -11.084 9.964 21.165 1.00 92.69 98 GLY A N 1
ATOM 742 C CA . GLY A 1 98 ? -11.691 9.063 20.182 1.00 92.69 98 GLY A CA 1
ATOM 743 C C . GLY A 1 98 ? -11.823 9.727 18.811 1.00 92.69 98 GLY A C 1
ATOM 744 O O . GLY A 1 98 ? -11.378 9.172 17.809 1.00 92.69 98 GLY A O 1
ATOM 745 N N . LEU A 1 99 ? -12.324 10.965 18.779 1.00 92.88 99 LEU A N 1
ATOM 746 C CA . LEU A 1 99 ? -12.443 11.754 17.550 1.00 92.88 99 LEU A CA 1
ATOM 747 C C . LEU A 1 99 ? -11.080 12.078 16.920 1.00 92.88 99 LEU A C 1
ATOM 749 O O . LEU A 1 99 ? -10.925 11.970 15.706 1.00 92.88 99 LEU A O 1
ATOM 753 N N . ALA A 1 100 ? -10.067 12.421 17.720 1.00 95.00 100 ALA A N 1
ATOM 754 C CA . ALA A 1 100 ? -8.714 12.664 17.217 1.00 95.00 100 ALA A CA 1
ATOM 755 C C . ALA A 1 100 ? -8.071 11.394 16.626 1.00 95.00 100 ALA A C 1
ATOM 757 O O . ALA A 1 100 ? -7.417 11.452 15.580 1.00 95.00 100 ALA A O 1
ATOM 758 N N . ALA A 1 101 ? -8.280 10.238 17.263 1.00 95.06 101 ALA A N 1
ATOM 759 C CA . ALA A 1 101 ? -7.823 8.950 16.749 1.00 95.06 101 ALA A CA 1
ATOM 760 C C . ALA A 1 101 ? -8.526 8.599 15.427 1.00 95.06 101 ALA A C 1
ATOM 762 O O . ALA A 1 101 ? -7.859 8.240 14.455 1.00 95.06 101 ALA A O 1
ATOM 763 N N . ALA A 1 102 ? -9.846 8.790 15.360 1.00 93.94 102 ALA A N 1
ATOM 764 C CA . ALA A 1 102 ? -10.634 8.605 14.147 1.00 93.94 102 ALA A CA 1
ATOM 765 C C . ALA A 1 102 ? -10.152 9.513 13.002 1.00 93.94 102 ALA A C 1
ATOM 767 O O . ALA A 1 102 ? -9.872 9.030 11.906 1.00 93.94 102 ALA A O 1
ATOM 768 N N . ALA A 1 103 ? -9.954 10.808 13.265 1.00 95.25 103 ALA A N 1
ATOM 769 C CA . ALA A 1 103 ? -9.427 11.756 12.283 1.00 95.25 103 ALA A CA 1
ATOM 770 C C . ALA A 1 103 ? -8.030 11.356 11.775 1.00 95.25 103 ALA A C 1
ATOM 772 O O . ALA A 1 103 ? -7.742 11.462 10.582 1.00 95.25 103 ALA A O 1
ATOM 773 N N . THR A 1 104 ? -7.173 10.840 12.660 1.00 96.88 104 THR A N 1
ATOM 774 C CA . THR A 1 104 ? -5.839 10.348 12.289 1.00 96.88 104 THR A CA 1
ATOM 775 C C . THR A 1 104 ? -5.929 9.115 11.389 1.00 96.88 104 THR A C 1
ATOM 777 O O . THR A 1 104 ? -5.241 9.054 10.372 1.00 96.88 104 THR A O 1
ATOM 780 N N . ALA A 1 105 ? -6.805 8.159 11.706 1.00 94.62 105 ALA A N 1
ATOM 781 C CA . ALA A 1 105 ? -7.029 6.978 10.874 1.00 94.62 105 ALA A CA 1
ATOM 782 C C . ALA A 1 105 ? -7.555 7.349 9.473 1.00 94.62 105 ALA A C 1
ATOM 784 O O . ALA A 1 105 ? -7.069 6.829 8.465 1.00 94.62 105 ALA A O 1
ATOM 785 N N . LEU A 1 106 ? -8.492 8.301 9.389 1.00 94.12 106 LEU A N 1
ATOM 786 C CA . LEU A 1 106 ? -8.991 8.824 8.112 1.00 94.12 106 LEU A CA 1
ATOM 787 C C . LEU A 1 106 ? -7.878 9.494 7.298 1.00 94.12 106 LEU A C 1
ATOM 789 O O . LEU A 1 106 ? -7.726 9.206 6.113 1.00 94.12 106 LEU A O 1
ATOM 793 N N . LYS A 1 107 ? -7.051 10.328 7.937 1.00 96.19 107 LYS A N 1
ATOM 794 C CA . LYS A 1 107 ? -5.910 10.971 7.275 1.00 96.19 107 LYS A CA 1
ATOM 795 C C . LYS A 1 107 ? -4.921 9.943 6.721 1.00 96.19 107 LYS A C 1
ATOM 797 O O . LYS A 1 107 ? -4.551 10.025 5.555 1.00 96.19 107 LYS A O 1
ATOM 802 N N . LEU A 1 108 ? -4.517 8.963 7.530 1.00 94.81 108 LEU A N 1
ATOM 803 C CA . LEU A 1 108 ? -3.543 7.947 7.117 1.00 94.81 108 LEU A CA 1
ATOM 804 C C . LEU A 1 108 ? -4.060 7.101 5.948 1.00 94.81 108 LEU A C 1
ATOM 806 O O . LEU A 1 108 ? -3.330 6.879 4.985 1.00 94.81 108 LEU A O 1
ATOM 810 N N . THR A 1 109 ? -5.324 6.672 5.995 1.00 93.69 109 THR A N 1
ATOM 811 C CA . THR A 1 109 ? -5.930 5.916 4.885 1.00 93.69 109 THR A CA 1
ATOM 812 C C . THR A 1 109 ? -6.033 6.753 3.610 1.00 93.69 109 THR A C 1
ATOM 814 O O . THR A 1 109 ? -5.781 6.239 2.521 1.00 93.69 109 THR A O 1
ATOM 817 N N . GLN A 1 110 ? -6.329 8.050 3.721 1.00 91.31 110 GLN A N 1
ATOM 818 C CA . GLN A 1 110 ? -6.342 8.972 2.586 1.00 91.31 110 GLN A CA 1
ATOM 819 C C . GLN A 1 110 ? -4.944 9.198 1.991 1.00 91.31 110 GLN A C 1
ATOM 821 O O . GLN A 1 110 ? -4.802 9.193 0.768 1.00 91.31 110 GLN A O 1
ATOM 826 N N . ASP A 1 111 ? -3.920 9.351 2.831 1.00 91.12 111 ASP A N 1
ATOM 827 C CA . ASP A 1 111 ? -2.530 9.518 2.397 1.00 91.12 111 ASP A CA 1
ATOM 828 C C . ASP A 1 111 ? -2.018 8.278 1.647 1.00 91.12 111 ASP A C 1
ATOM 830 O O . ASP A 1 111 ? -1.353 8.413 0.620 1.00 91.12 111 ASP A O 1
ATOM 834 N N . VAL A 1 112 ? -2.346 7.071 2.125 1.00 88.38 112 VAL A N 1
ATOM 835 C CA . VAL A 1 112 ? -2.015 5.812 1.432 1.00 88.38 112 VAL A CA 1
ATOM 836 C C . VAL A 1 112 ? -2.722 5.745 0.078 1.00 88.38 112 VAL A C 1
ATOM 838 O O . VAL A 1 112 ? -2.056 5.576 -0.939 1.00 88.38 112 VAL A O 1
ATOM 841 N N . CYS A 1 113 ? -4.038 5.986 0.038 1.00 87.44 113 CYS A N 1
ATOM 842 C CA . CYS A 1 113 ? -4.823 5.960 -1.202 1.00 87.44 113 CYS A CA 1
ATOM 843 C C . CYS A 1 113 ? -4.283 6.931 -2.268 1.00 87.44 113 CYS A C 1
ATOM 845 O O . CYS A 1 113 ? -4.172 6.570 -3.436 1.00 87.44 113 CYS A O 1
ATOM 847 N N . ARG A 1 114 ? -3.926 8.163 -1.874 1.00 85.56 114 ARG A N 1
ATOM 848 C CA . ARG A 1 114 ? -3.394 9.182 -2.797 1.00 85.56 114 ARG A CA 1
ATOM 849 C C . ARG A 1 114 ? -2.013 8.834 -3.347 1.00 85.56 114 ARG A C 1
ATOM 851 O O . ARG A 1 114 ? -1.709 9.200 -4.476 1.00 85.56 114 ARG A O 1
ATOM 858 N N . ARG A 1 115 ? -1.173 8.159 -2.557 1.00 85.31 115 ARG A N 1
ATOM 859 C CA . ARG A 1 115 ? 0.152 7.707 -3.009 1.00 85.31 115 ARG A CA 1
ATOM 860 C C . ARG A 1 115 ? 0.071 6.466 -3.889 1.00 85.31 115 ARG A C 1
ATOM 862 O O . ARG A 1 115 ? 0.849 6.363 -4.828 1.00 85.31 115 ARG A O 1
ATOM 869 N N . ALA A 1 116 ? -0.844 5.552 -3.575 1.00 83.88 116 ALA A N 1
ATOM 870 C CA . ALA A 1 116 ? -1.049 4.313 -4.316 1.00 83.88 116 ALA A CA 1
ATOM 871 C C . ALA A 1 116 ? -1.539 4.578 -5.749 1.00 83.88 116 ALA A C 1
ATOM 873 O O . ALA A 1 116 ? -1.096 3.919 -6.685 1.00 83.88 116 ALA A O 1
ATOM 874 N N . LEU A 1 117 ? -2.402 5.583 -5.926 1.00 74.94 117 LEU A N 1
ATOM 875 C CA . LEU A 1 117 ? -2.894 6.005 -7.233 1.00 74.94 117 LEU A CA 1
ATOM 876 C C . LEU A 1 117 ? -2.818 7.540 -7.358 1.00 74.94 117 LEU A C 1
ATOM 878 O O . LEU A 1 117 ? -3.800 8.233 -7.072 1.00 74.94 117 LEU A O 1
ATOM 882 N N . PRO A 1 118 ? -1.656 8.101 -7.742 1.00 72.69 118 PRO A N 1
ATOM 883 C CA . PRO A 1 118 ? -1.486 9.542 -7.871 1.00 72.69 118 PRO A CA 1
ATOM 884 C C . PRO A 1 118 ? -2.301 10.054 -9.063 1.00 72.69 118 PRO A C 1
ATOM 886 O O . PRO A 1 118 ? -1.833 10.052 -10.197 1.00 72.69 118 PRO A O 1
ATOM 889 N N . LEU A 1 119 ? -3.532 10.498 -8.793 1.00 67.50 119 LEU A N 1
ATOM 890 C CA . LEU A 1 119 ? -4.480 11.013 -9.793 1.00 67.50 119 LEU A CA 1
ATOM 891 C C . LEU A 1 119 ? -3.873 12.125 -10.663 1.00 67.50 119 LEU A C 1
ATOM 893 O O . LEU A 1 119 ? -4.149 12.199 -11.855 1.00 67.50 119 LEU A O 1
ATOM 897 N N . GLU A 1 120 ? -3.005 12.948 -10.072 1.00 63.53 120 GLU A N 1
ATOM 898 C CA . GLU A 1 120 ? -2.266 14.020 -10.750 1.00 63.53 120 GLU A CA 1
ATOM 899 C C . GLU A 1 120 ? -1.336 13.466 -11.843 1.00 63.53 120 GLU A C 1
ATOM 901 O O . GLU A 1 120 ? -1.357 13.948 -12.971 1.00 63.53 120 GLU A O 1
ATOM 906 N N . ARG A 1 121 ? -0.610 12.379 -11.553 1.00 65.12 121 ARG A N 1
ATOM 907 C CA . ARG A 1 121 ? 0.292 11.713 -12.511 1.00 65.12 121 ARG A CA 1
ATOM 908 C C . ARG A 1 121 ? -0.436 10.811 -13.499 1.00 65.12 121 ARG A C 1
ATOM 910 O O . ARG A 1 121 ? 0.095 10.508 -14.558 1.00 65.12 121 ARG A O 1
ATOM 917 N N . LEU A 1 122 ? -1.639 10.358 -13.159 1.00 60.50 122 LEU A N 1
ATOM 918 C CA . LEU A 1 122 ? -2.488 9.585 -14.067 1.00 60.50 122 LEU A CA 1
ATOM 919 C C . LEU A 1 122 ? -2.913 10.428 -15.274 1.00 60.50 122 LEU A C 1
ATOM 921 O O . LEU A 1 122 ? -2.915 9.925 -16.392 1.00 60.50 122 LEU A O 1
ATOM 925 N N . ASN A 1 123 ? -3.196 11.716 -15.064 1.00 61.50 123 ASN A N 1
ATOM 926 C CA . ASN A 1 123 ? -3.471 12.654 -16.156 1.00 61.50 123 ASN A CA 1
ATOM 927 C C . ASN A 1 123 ? -2.241 12.927 -17.035 1.00 61.50 123 ASN A C 1
ATOM 929 O O . ASN A 1 123 ? -2.387 13.063 -18.250 1.00 61.50 123 ASN A O 1
ATOM 933 N N . GLU A 1 124 ? -1.047 12.978 -16.440 1.00 62.56 124 GLU A N 1
ATOM 934 C CA . GLU A 1 124 ? 0.224 13.113 -17.167 1.00 62.56 124 GLU A CA 1
ATOM 935 C C . GLU A 1 124 ? 0.542 11.845 -17.975 1.00 62.56 124 GLU A C 1
ATOM 937 O O . GLU A 1 124 ? 0.916 11.936 -19.134 1.00 62.56 124 GLU A O 1
ATOM 942 N N . ALA A 1 125 ? 0.315 10.653 -17.413 1.00 59.28 125 ALA A N 1
ATOM 943 C CA . ALA A 1 125 ? 0.548 9.379 -18.099 1.00 59.28 125 ALA A CA 1
ATOM 944 C C . ALA A 1 125 ? -0.416 9.123 -19.274 1.00 59.28 125 ALA A C 1
ATOM 946 O O . ALA A 1 125 ? -0.078 8.380 -20.192 1.00 59.28 125 ALA A O 1
ATOM 947 N N . LEU A 1 126 ? -1.609 9.728 -19.257 1.00 59.69 126 LEU A N 1
ATOM 948 C CA . LEU A 1 126 ? -2.534 9.724 -20.397 1.00 59.69 126 LEU A CA 1
ATOM 949 C C . LEU A 1 126 ? -2.075 10.661 -21.529 1.00 59.69 126 LEU A C 1
ATOM 951 O O . LEU A 1 126 ? -2.511 10.490 -22.665 1.00 59.69 126 LEU A O 1
ATOM 955 N N . HIS A 1 127 ? -1.191 11.620 -21.238 1.00 59.06 127 HIS A N 1
ATOM 956 C CA . HIS A 1 127 ? -0.494 12.435 -22.230 1.00 59.06 127 HIS A CA 1
ATOM 957 C C . HIS A 1 127 ? 0.844 11.775 -22.569 1.00 59.06 127 HIS A C 1
ATOM 959 O O . HIS A 1 127 ? 1.912 12.227 -22.162 1.00 59.06 127 HIS A O 1
ATOM 965 N N . VAL A 1 128 ? 0.792 10.676 -23.319 1.00 61.00 128 VAL A N 1
ATOM 966 C CA . VAL A 1 128 ? 1.995 10.174 -23.987 1.00 61.00 128 VAL A CA 1
ATOM 967 C C . VAL A 1 128 ? 2.296 11.148 -25.122 1.00 61.00 128 VAL A C 1
ATOM 969 O O . VAL A 1 128 ? 1.644 11.106 -26.162 1.00 61.00 128 VAL A O 1
ATOM 972 N N . GLU A 1 129 ? 3.245 12.062 -24.915 1.00 63.59 129 GLU A N 1
ATOM 973 C CA . GLU A 1 129 ? 3.877 12.752 -26.039 1.00 63.59 129 GLU A CA 1
ATOM 974 C C . GLU A 1 129 ? 4.530 11.673 -26.911 1.00 63.59 129 GLU A C 1
ATOM 976 O O . GLU A 1 129 ? 5.421 10.949 -26.457 1.00 63.59 129 GLU A O 1
ATOM 981 N N . GLU A 1 130 ? 4.031 11.498 -28.137 1.00 67.88 130 GLU A N 1
ATOM 982 C CA . GLU A 1 130 ? 4.643 10.592 -29.107 1.00 67.88 130 GLU A CA 1
ATOM 983 C C . GLU A 1 130 ? 6.115 10.984 -29.268 1.00 67.88 130 GLU A C 1
ATOM 985 O O . GLU A 1 130 ? 6.437 12.136 -29.572 1.00 67.88 130 GLU A O 1
ATOM 990 N N . MET A 1 131 ? 7.029 10.037 -29.027 1.00 73.62 131 MET A N 1
ATOM 991 C CA . MET A 1 131 ? 8.445 10.289 -29.280 1.00 73.62 131 MET A CA 1
ATOM 992 C C . MET A 1 131 ? 8.621 10.650 -30.760 1.00 73.62 131 MET A C 1
ATOM 994 O O . MET A 1 131 ? 8.099 9.930 -31.613 1.00 73.62 131 MET A O 1
ATOM 998 N N . PRO A 1 132 ? 9.377 11.713 -31.089 1.00 77.12 132 PRO A N 1
ATOM 999 C CA . PRO A 1 132 ? 9.612 12.072 -32.477 1.00 77.12 132 PRO A CA 1
ATOM 1000 C C . PRO A 1 132 ? 10.328 10.923 -33.194 1.00 77.12 132 PRO A C 1
ATOM 1002 O O . PRO A 1 132 ? 11.390 10.465 -32.766 1.00 77.12 132 PRO A O 1
ATOM 1005 N N . GLU A 1 133 ? 9.748 10.454 -34.296 1.00 80.25 133 GLU A N 1
ATOM 1006 C CA . GLU A 1 133 ? 10.354 9.415 -35.122 1.00 80.25 133 GLU A CA 1
ATOM 1007 C C . GLU A 1 133 ? 11.514 9.993 -35.944 1.00 80.25 133 GLU A C 1
ATOM 1009 O O . GLU A 1 133 ? 11.357 10.958 -36.698 1.00 80.25 133 GLU A O 1
ATOM 1014 N N . LEU A 1 134 ? 12.696 9.379 -35.841 1.00 84.06 134 LEU A N 1
ATOM 1015 C CA . LEU A 1 134 ? 13.810 9.681 -36.737 1.00 84.06 134 LEU A CA 1
ATOM 1016 C C . LEU A 1 134 ? 13.558 9.017 -38.097 1.00 84.06 134 LEU A C 1
ATOM 1018 O O . LEU A 1 134 ? 13.823 7.830 -38.286 1.00 84.06 134 LEU A O 1
ATOM 1022 N N . VAL A 1 135 ? 13.071 9.793 -39.063 1.00 81.69 135 VAL A N 1
ATOM 1023 C CA . VAL A 1 135 ? 12.819 9.313 -40.426 1.00 81.69 135 VAL A CA 1
ATOM 1024 C C . VAL A 1 135 ? 14.055 9.548 -41.299 1.00 81.69 135 VAL A C 1
ATOM 1026 O O . VAL A 1 135 ? 14.306 10.661 -41.757 1.00 81.69 135 VAL A O 1
ATOM 1029 N N . ILE A 1 136 ? 14.827 8.490 -41.563 1.00 82.56 136 ILE A N 1
ATOM 1030 C CA . ILE A 1 136 ? 15.960 8.533 -42.501 1.00 82.56 136 ILE A CA 1
ATOM 1031 C C . ILE A 1 136 ? 15.421 8.337 -43.924 1.00 82.56 136 ILE A C 1
ATOM 1033 O O . ILE A 1 136 ? 14.875 7.282 -44.246 1.00 82.56 136 ILE A O 1
ATOM 1037 N N . ARG A 1 137 ? 15.574 9.346 -44.788 1.00 81.75 137 ARG A N 1
ATOM 1038 C CA . ARG A 1 137 ? 15.228 9.271 -46.218 1.00 81.75 137 ARG A CA 1
ATOM 1039 C C . ARG A 1 137 ? 16.474 9.453 -47.070 1.00 81.75 137 ARG A C 1
ATOM 1041 O O . ARG A 1 137 ? 17.351 10.243 -46.732 1.00 81.75 137 ARG A O 1
ATOM 1048 N N . VAL A 1 138 ? 16.530 8.735 -48.189 1.00 86.44 138 VAL A N 1
ATOM 1049 C CA . VAL A 1 138 ? 17.541 8.969 -49.223 1.00 86.44 138 VAL A CA 1
ATOM 1050 C C . VAL A 1 138 ? 17.155 10.245 -49.961 1.00 86.44 138 VAL A C 1
ATOM 1052 O O . VAL A 1 138 ? 16.057 10.323 -50.507 1.00 86.44 138 VAL A O 1
ATOM 1055 N N . MET A 1 139 ? 18.041 11.239 -49.944 1.00 87.12 139 MET A N 1
ATOM 1056 C CA . MET A 1 139 ? 17.824 12.496 -50.657 1.00 87.12 139 MET A CA 1
ATOM 1057 C C . MET A 1 139 ? 17.855 12.260 -52.167 1.00 87.12 139 MET A C 1
ATOM 1059 O O . MET A 1 139 ? 18.744 11.575 -52.679 1.00 87.12 139 MET A O 1
ATOM 1063 N N . THR A 1 140 ? 16.900 12.844 -52.883 1.00 88.62 140 THR A N 1
ATOM 1064 C CA . THR A 1 140 ? 16.931 12.905 -54.346 1.00 88.62 140 THR A CA 1
ATOM 1065 C C . THR A 1 140 ? 17.926 13.972 -54.817 1.00 88.62 140 THR A C 1
ATOM 1067 O O . THR A 1 140 ? 18.382 14.812 -54.040 1.00 88.62 140 THR A O 1
ATOM 1070 N N . ALA A 1 141 ? 18.284 13.962 -56.104 1.00 84.81 141 ALA A N 1
ATOM 1071 C CA . ALA A 1 141 ? 19.181 14.974 -56.670 1.00 84.81 141 ALA A CA 1
ATOM 1072 C C . ALA A 1 141 ? 18.615 16.405 -56.544 1.00 84.81 141 ALA A C 1
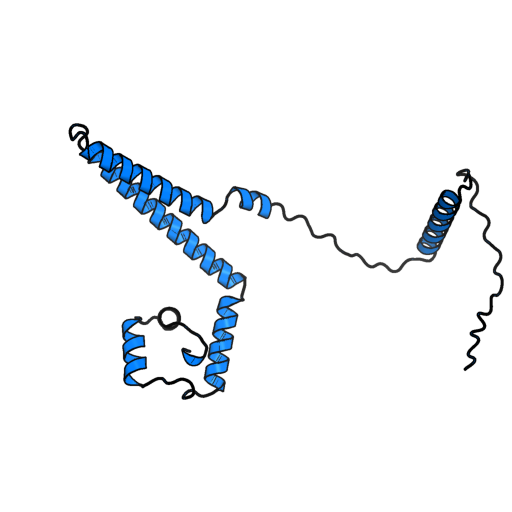ATOM 1074 O O . ALA A 1 141 ? 19.377 17.357 -56.372 1.00 84.81 141 ALA A O 1
ATOM 1075 N N . GLU A 1 142 ? 17.288 16.544 -56.583 1.00 81.44 142 GLU A N 1
ATOM 1076 C CA . GLU A 1 142 ? 16.580 17.813 -56.391 1.00 81.44 142 GLU A CA 1
ATOM 1077 C C . GLU A 1 142 ? 16.690 18.292 -54.935 1.00 81.44 142 GLU A C 1
ATOM 1079 O O . GLU A 1 142 ? 17.077 19.438 -54.706 1.00 81.44 142 GLU A O 1
ATOM 1084 N N . ASP A 1 143 ? 16.499 17.394 -53.959 1.00 81.62 143 ASP A N 1
ATOM 1085 C CA . ASP A 1 143 ? 16.658 17.707 -52.528 1.00 81.62 143 ASP A CA 1
ATOM 1086 C C . ASP A 1 143 ? 18.089 18.161 -52.202 1.00 81.62 143 ASP A C 1
ATOM 1088 O O . ASP A 1 143 ? 18.313 19.078 -51.409 1.00 81.62 143 ASP A O 1
ATOM 1092 N N . VAL A 1 144 ? 19.089 17.519 -52.820 1.00 84.44 144 VAL A N 1
ATOM 1093 C CA . VAL A 1 144 ? 20.499 17.895 -52.652 1.00 84.44 144 VAL A CA 1
ATOM 1094 C C . VAL A 1 144 ? 20.754 19.281 -53.236 1.00 84.44 144 VAL A C 1
ATOM 1096 O O . VAL A 1 144 ? 21.447 20.083 -52.610 1.00 84.44 144 VAL A O 1
ATOM 1099 N N . LYS A 1 145 ? 20.193 19.592 -54.409 1.00 84.50 145 LYS A N 1
ATOM 1100 C CA . LYS A 1 145 ? 20.344 20.909 -55.036 1.00 84.50 145 LYS A CA 1
ATOM 1101 C C . LYS A 1 145 ? 19.744 22.010 -54.162 1.00 84.50 145 LYS A C 1
ATOM 1103 O O . LYS A 1 145 ? 20.431 22.994 -53.886 1.00 84.50 145 LYS A O 1
ATOM 1108 N N . GLU A 1 146 ? 18.526 21.808 -53.666 1.00 85.06 146 GLU A N 1
ATOM 1109 C CA . GLU A 1 146 ? 17.853 22.762 -52.782 1.00 85.06 146 GLU A CA 1
ATOM 1110 C C . GLU A 1 146 ? 18.631 22.964 -51.472 1.00 85.06 146 GLU A C 1
ATOM 1112 O O . GLU A 1 146 ? 18.849 24.098 -51.037 1.00 85.06 146 GLU A O 1
ATOM 1117 N N . LEU A 1 147 ? 19.130 21.879 -50.866 1.00 82.56 147 LEU A N 1
ATOM 1118 C CA . LEU A 1 147 ? 19.937 21.955 -49.648 1.00 82.56 147 LEU A CA 1
ATOM 1119 C C . LEU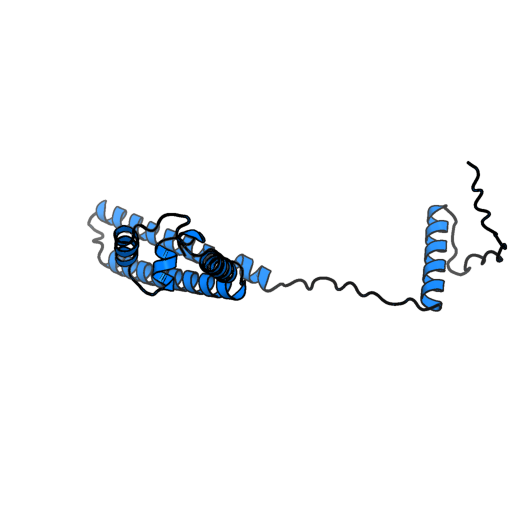 A 1 147 ? 21.228 22.754 -49.873 1.00 82.56 147 LEU A C 1
ATOM 1121 O O . LEU A 1 147 ? 21.600 23.582 -49.040 1.00 82.56 147 LEU A O 1
ATOM 1125 N N . ARG A 1 148 ? 21.905 22.539 -51.006 1.00 84.69 148 ARG A N 1
ATOM 1126 C CA . ARG A 1 148 ? 23.128 23.273 -51.364 1.00 84.69 148 ARG A CA 1
ATOM 1127 C C . ARG A 1 148 ? 22.853 24.750 -51.633 1.00 84.69 148 ARG A C 1
ATOM 1129 O O . ARG A 1 148 ? 23.664 25.588 -51.252 1.00 84.69 148 ARG A O 1
ATOM 1136 N N . GLU A 1 149 ? 21.725 25.083 -52.254 1.00 83.75 149 GLU A N 1
ATOM 1137 C CA . GLU A 1 149 ? 21.292 26.473 -52.442 1.00 83.75 149 GLU A CA 1
ATOM 1138 C C . GLU A 1 149 ? 20.986 27.162 -51.111 1.00 83.75 149 GLU A C 1
ATOM 1140 O O . GLU A 1 149 ? 21.414 28.295 -50.893 1.00 83.75 149 GLU A O 1
ATOM 1145 N N . ARG A 1 150 ? 20.306 26.466 -50.194 1.00 81.00 150 ARG A N 1
ATOM 1146 C CA . ARG A 1 150 ? 20.009 26.978 -48.852 1.00 81.00 150 ARG A CA 1
ATOM 1147 C C . ARG A 1 150 ? 21.284 27.243 -48.052 1.00 81.00 150 ARG A C 1
ATOM 1149 O O . ARG A 1 150 ? 21.445 28.343 -47.537 1.00 81.00 150 ARG A O 1
ATOM 1156 N N . GLN A 1 151 ? 22.228 26.300 -48.055 1.00 82.12 151 GLN A N 1
ATOM 1157 C CA . GLN A 1 151 ? 23.542 26.469 -47.424 1.00 82.12 151 GLN A CA 1
ATOM 1158 C C . GLN A 1 151 ? 24.322 27.657 -48.006 1.00 82.12 151 GLN A C 1
ATOM 1160 O O . GLN A 1 151 ? 24.955 28.397 -47.258 1.00 82.12 151 GLN A O 1
ATOM 1165 N N . ARG A 1 152 ? 24.266 27.874 -49.330 1.00 80.19 152 ARG A N 1
ATOM 1166 C CA . ARG A 1 152 ? 24.901 29.040 -49.967 1.00 80.19 152 ARG A CA 1
ATOM 1167 C C . ARG A 1 152 ? 24.276 30.356 -49.511 1.00 80.19 152 ARG A C 1
ATOM 1169 O O . ARG A 1 152 ? 25.022 31.278 -49.198 1.00 80.19 152 ARG A O 1
ATOM 1176 N N . ARG A 1 153 ? 22.941 30.438 -49.428 1.00 76.94 153 ARG A N 1
ATOM 1177 C CA . ARG A 1 153 ? 22.261 31.638 -48.909 1.00 76.94 153 ARG A CA 1
ATOM 1178 C C . ARG A 1 153 ? 22.615 31.898 -47.448 1.00 76.94 153 ARG A C 1
ATOM 1180 O O . ARG A 1 153 ? 22.956 33.019 -47.102 1.00 76.94 153 ARG A O 1
ATOM 1187 N N . GLU A 1 154 ? 22.587 30.870 -46.606 1.00 77.62 154 GLU A N 1
ATOM 1188 C CA . GLU A 1 154 ? 22.937 30.996 -45.186 1.00 77.62 154 GLU A CA 1
ATOM 1189 C C . GLU A 1 154 ? 24.385 31.477 -44.989 1.00 77.62 154 GLU A C 1
ATOM 1191 O O . GLU A 1 154 ? 24.635 32.338 -44.147 1.00 77.62 154 GLU A O 1
ATOM 1196 N N . LEU A 1 155 ? 25.331 30.987 -45.801 1.00 76.56 155 LEU A N 1
ATOM 1197 C CA . LEU A 1 155 ? 26.730 31.430 -45.779 1.00 76.56 155 LEU A CA 1
ATOM 1198 C C . LEU A 1 155 ? 26.917 32.864 -46.288 1.00 76.56 155 LEU A C 1
ATOM 1200 O O . LEU A 1 155 ? 27.695 33.610 -45.701 1.00 76.56 155 LEU A O 1
ATOM 1204 N N . ALA A 1 156 ? 26.208 33.262 -47.344 1.00 72.81 156 ALA A N 1
ATOM 1205 C CA . ALA A 1 156 ? 26.251 34.629 -47.858 1.00 72.81 156 ALA A CA 1
ATOM 1206 C C . ALA A 1 156 ? 25.663 35.633 -46.845 1.00 72.81 156 ALA A C 1
ATOM 1208 O O . ALA A 1 156 ? 26.284 36.660 -46.572 1.00 72.81 156 ALA A O 1
ATOM 1209 N N . VAL A 1 157 ? 24.557 35.284 -46.173 1.00 72.12 157 VAL A N 1
ATOM 1210 C CA . VAL A 1 157 ? 24.005 36.078 -45.058 1.00 72.12 157 VAL A CA 1
ATOM 1211 C C . VAL A 1 157 ? 25.000 36.170 -43.896 1.00 72.12 157 VAL A C 1
ATOM 1213 O O . VAL A 1 157 ? 25.203 37.251 -43.345 1.00 72.12 157 VAL A O 1
ATOM 1216 N N . LEU A 1 158 ? 25.655 35.061 -43.532 1.00 72.69 158 LEU A N 1
ATOM 1217 C CA . LEU A 1 158 ? 26.661 35.037 -42.464 1.00 72.69 158 LEU A CA 1
ATOM 1218 C C . LEU A 1 158 ? 27.900 35.885 -42.802 1.00 72.69 158 LEU A C 1
ATOM 1220 O O . LEU A 1 158 ? 28.473 36.514 -41.914 1.00 72.69 158 LEU A O 1
ATOM 1224 N N . ASN A 1 159 ? 28.283 35.933 -44.079 1.00 75.88 159 ASN A N 1
ATOM 1225 C CA . ASN A 1 159 ? 29.389 36.745 -44.589 1.00 75.88 159 ASN A CA 1
ATOM 1226 C C . ASN A 1 159 ? 29.005 38.216 -44.844 1.00 75.88 159 ASN A C 1
ATOM 1228 O O . ASN A 1 159 ? 29.864 39.008 -45.230 1.00 75.88 159 ASN A O 1
ATOM 1232 N N . GLY A 1 160 ? 27.750 38.603 -44.585 1.00 61.72 160 GLY A N 1
ATOM 1233 C CA . GLY A 1 160 ? 27.278 39.984 -44.702 1.00 61.72 160 GLY A CA 1
ATOM 1234 C C . GLY A 1 160 ? 26.982 40.439 -46.133 1.00 61.72 160 GLY A C 1
ATOM 1235 O O . GLY A 1 160 ? 26.930 41.643 -46.385 1.00 61.72 160 GLY A O 1
ATOM 1236 N N . GLU A 1 161 ? 26.791 39.505 -47.065 1.00 64.75 161 GLU A N 1
ATOM 1237 C CA . GLU A 1 161 ? 26.368 39.802 -48.433 1.00 64.75 161 GLU A CA 1
ATOM 1238 C C . GLU A 1 161 ? 24.847 40.032 -48.474 1.00 64.75 161 GLU A C 1
ATOM 1240 O O . GLU A 1 161 ? 24.067 39.274 -47.894 1.00 64.75 161 GLU A O 1
ATOM 1245 N N . VAL A 1 162 ? 24.411 41.105 -49.145 1.00 58.56 162 VAL A N 1
ATOM 1246 C CA . VAL A 1 162 ? 22.984 41.384 -49.367 1.00 58.56 162 VAL A CA 1
ATOM 1247 C C . VAL A 1 162 ? 22.513 40.498 -50.514 1.00 58.56 162 VAL A C 1
ATOM 1249 O O . VAL A 1 162 ? 22.969 40.661 -51.643 1.00 58.56 162 VAL A O 1
ATOM 1252 N N . ILE A 1 163 ? 21.626 39.551 -50.217 1.00 58.19 163 ILE A N 1
ATOM 1253 C CA . ILE A 1 163 ? 21.031 38.657 -51.212 1.00 58.19 163 ILE A CA 1
ATOM 1254 C C . ILE A 1 163 ? 19.669 39.241 -51.596 1.00 58.19 163 ILE A C 1
ATOM 1256 O O . ILE A 1 163 ? 18.774 39.276 -50.754 1.00 58.19 163 ILE A O 1
ATOM 1260 N N . ASP A 1 164 ? 19.516 39.710 -52.837 1.00 56.44 164 ASP A N 1
ATOM 1261 C CA . ASP A 1 164 ? 18.198 39.990 -53.420 1.00 56.44 164 ASP A CA 1
ATOM 1262 C C . ASP A 1 164 ? 17.540 38.655 -53.814 1.00 56.44 164 ASP A C 1
ATOM 1264 O O . ASP A 1 164 ? 18.157 37.814 -54.469 1.00 56.44 164 ASP A O 1
ATOM 1268 N N . ASP A 1 165 ? 16.281 38.451 -53.415 1.00 55.66 165 ASP A N 1
ATOM 1269 C CA . ASP A 1 165 ? 15.558 37.169 -53.515 1.00 55.66 165 ASP A CA 1
ATOM 1270 C C . ASP A 1 165 ? 15.349 36.643 -54.958 1.00 55.66 165 ASP A C 1
ATOM 1272 O O . ASP A 1 165 ? 14.907 35.505 -55.140 1.00 55.66 165 ASP A O 1
ATOM 1276 N N . GLU A 1 166 ? 15.669 37.429 -55.992 1.00 54.06 166 GLU A N 1
ATOM 1277 C CA . GLU A 1 166 ? 15.466 37.066 -57.404 1.00 54.06 166 GLU A CA 1
ATOM 1278 C C . GLU A 1 166 ? 16.710 36.502 -58.112 1.00 54.06 166 GLU A C 1
ATOM 1280 O O . GLU A 1 166 ? 16.571 35.887 -59.172 1.00 54.06 166 GLU A O 1
ATOM 1285 N N . GLU A 1 167 ? 17.914 36.628 -57.542 1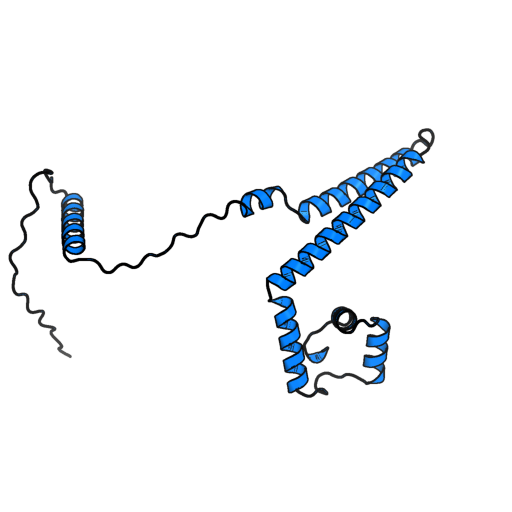.00 52.91 167 GLU A N 1
ATOM 1286 C CA . GLU A 1 167 ? 19.144 36.177 -58.203 1.00 52.91 167 GLU A CA 1
ATOM 1287 C C . GLU A 1 167 ? 19.774 35.005 -57.440 1.00 52.91 167 GLU A C 1
ATOM 1289 O O . GLU A 1 167 ? 20.363 35.144 -56.367 1.00 52.91 167 GLU A O 1
ATOM 1294 N N . SER A 1 168 ? 19.620 33.792 -57.986 1.00 51.28 168 SER A N 1
ATOM 1295 C CA . SER A 1 168 ? 20.337 32.628 -57.457 1.00 51.28 168 SER A CA 1
ATOM 1296 C C . SER A 1 168 ? 21.844 32.875 -57.559 1.00 51.28 168 SER A C 1
ATOM 1298 O O . SER A 1 168 ? 22.311 33.229 -58.644 1.00 51.28 168 SER A O 1
ATOM 1300 N N . PRO A 1 169 ? 22.619 32.661 -56.479 1.00 55.22 169 PRO A N 1
ATOM 1301 C CA . PRO A 1 169 ? 24.052 32.910 -56.506 1.00 55.22 169 PRO A CA 1
ATOM 1302 C C . PRO A 1 169 ? 24.712 32.072 -57.611 1.00 55.22 169 PRO A C 1
ATOM 1304 O O . PRO A 1 169 ? 24.329 30.906 -57.794 1.00 55.22 169 PRO A O 1
ATOM 1307 N N . PRO A 1 170 ? 25.681 32.641 -58.354 1.00 55.47 170 PRO A N 1
ATOM 1308 C CA . PRO A 1 170 ? 26.271 31.986 -59.511 1.00 55.47 170 PRO A CA 1
ATOM 1309 C C . PRO A 1 170 ? 26.877 30.639 -59.113 1.00 55.47 170 PRO A C 1
ATOM 1311 O O . PRO A 1 170 ? 27.560 30.513 -58.095 1.00 55.47 170 PRO A O 1
ATOM 1314 N N . ILE A 1 171 ? 26.601 29.614 -59.921 1.00 56.22 171 ILE A N 1
ATOM 1315 C CA . ILE A 1 171 ? 27.221 28.297 -59.773 1.00 56.22 171 ILE A CA 1
ATOM 1316 C C . ILE A 1 171 ? 28.709 28.481 -60.103 1.00 56.22 171 ILE A C 1
ATOM 1318 O O . ILE A 1 171 ? 29.007 28.919 -61.215 1.00 56.22 171 ILE A O 1
ATOM 1322 N N . PRO A 1 172 ? 29.649 28.192 -59.185 1.00 51.53 172 PRO A N 1
ATOM 1323 C CA . PRO A 1 172 ? 31.059 28.213 -59.540 1.00 51.53 172 PRO A CA 1
ATOM 1324 C C . PRO A 1 172 ? 31.313 27.112 -60.575 1.00 51.53 172 PRO A C 1
ATOM 1326 O O . PRO A 1 172 ? 30.894 25.970 -60.371 1.00 51.53 172 PRO A O 1
ATOM 1329 N N . GLU A 1 173 ? 31.959 27.459 -61.691 1.00 48.69 173 GLU A N 1
ATOM 1330 C CA . GLU A 1 173 ? 32.372 26.471 -62.689 1.00 48.69 173 GLU A CA 1
ATOM 1331 C C . GLU A 1 173 ? 33.296 25.436 -62.035 1.00 48.69 173 GLU A C 1
ATOM 1333 O O . GLU A 1 173 ? 34.147 25.787 -61.213 1.00 48.69 173 GLU A O 1
ATOM 1338 N N . GLU A 1 174 ? 33.086 24.158 -62.367 1.00 46.25 174 GLU A N 1
ATOM 1339 C CA . GLU A 1 174 ? 33.843 23.023 -61.839 1.00 46.25 174 GLU A CA 1
ATOM 1340 C C . GLU A 1 174 ? 35.344 23.211 -62.108 1.00 46.25 174 GLU A C 1
ATOM 1342 O O . GLU A 1 174 ? 35.862 22.912 -63.181 1.00 46.25 174 GLU A O 1
ATOM 1347 N N . GLY A 1 175 ? 36.057 23.727 -61.107 1.00 42.47 175 GLY A N 1
ATOM 1348 C CA . GLY A 1 175 ? 37.503 23.642 -61.040 1.00 42.47 175 GLY A CA 1
ATOM 1349 C C . GLY A 1 175 ? 37.881 22.208 -60.698 1.00 42.47 175 GLY A C 1
ATOM 1350 O O . GLY A 1 175 ? 37.598 21.744 -59.594 1.00 42.47 175 GLY A O 1
ATOM 1351 N N . ASP A 1 176 ? 38.507 21.527 -61.654 1.00 46.19 176 ASP A N 1
ATOM 1352 C CA . ASP A 1 176 ? 39.065 20.179 -61.543 1.00 46.19 176 ASP A CA 1
ATOM 1353 C C . ASP A 1 176 ? 40.172 20.165 -60.465 1.00 46.19 176 ASP A C 1
ATOM 1355 O O . ASP A 1 176 ? 41.358 20.384 -60.714 1.00 46.19 176 ASP A O 1
ATOM 1359 N N . GLY A 1 177 ? 39.752 20.036 -59.208 1.00 40.53 177 GLY A N 1
ATOM 1360 C CA . GLY A 1 177 ? 40.607 20.057 -58.031 1.00 40.53 177 GLY A CA 1
ATOM 1361 C C . GLY A 1 177 ? 41.044 18.649 -57.667 1.00 40.53 177 GLY A C 1
ATOM 1362 O O . GLY A 1 177 ? 40.447 18.017 -56.796 1.00 40.53 177 GLY A O 1
ATOM 1363 N N . ILE A 1 178 ? 42.104 18.165 -58.314 1.00 42.59 178 ILE A N 1
ATOM 1364 C CA . ILE A 1 178 ? 42.875 17.012 -57.839 1.00 42.59 178 ILE A CA 1
ATOM 1365 C C . ILE A 1 178 ? 43.345 17.328 -56.412 1.00 42.59 178 ILE A C 1
ATOM 1367 O O . ILE A 1 178 ? 44.204 18.186 -56.208 1.00 42.59 178 ILE A O 1
ATOM 1371 N N . ILE A 1 179 ? 42.794 16.631 -55.416 1.00 46.06 179 ILE A N 1
ATOM 1372 C CA . ILE A 1 179 ? 43.368 16.604 -54.069 1.00 46.06 179 ILE A CA 1
ATOM 1373 C C . ILE A 1 179 ? 44.622 15.732 -54.155 1.00 46.06 179 ILE A C 1
ATOM 1375 O O . ILE A 1 179 ? 44.542 14.504 -54.138 1.00 46.06 179 ILE A O 1
ATOM 1379 N N . VAL A 1 180 ? 45.787 16.367 -54.283 1.00 40.53 180 VAL A N 1
ATOM 1380 C CA . VAL A 1 180 ? 47.068 15.709 -54.018 1.00 40.53 180 VAL A CA 1
ATOM 1381 C C . VAL A 1 180 ? 47.183 15.577 -52.502 1.00 40.53 180 VAL A C 1
ATOM 1383 O O . VAL A 1 180 ? 47.343 16.571 -51.798 1.00 40.53 180 VAL A O 1
ATOM 1386 N N . ILE A 1 181 ? 47.049 14.350 -52.002 1.00 45.00 181 ILE A N 1
ATOM 1387 C CA . ILE A 1 181 ? 47.480 14.000 -50.650 1.00 45.00 181 ILE A CA 1
ATOM 1388 C C . ILE A 1 181 ? 49.004 13.885 -50.725 1.00 45.00 181 ILE A C 1
ATOM 1390 O O . ILE A 1 181 ? 49.521 12.971 -51.364 1.00 45.00 181 ILE A O 1
ATOM 1394 N N . ASP A 1 182 ? 49.704 14.858 -50.148 1.00 39.91 182 ASP A N 1
ATOM 1395 C CA . ASP A 1 182 ? 51.145 14.782 -49.913 1.00 39.91 182 ASP A CA 1
ATOM 1396 C C . ASP A 1 182 ? 51.367 13.900 -48.675 1.00 39.91 182 ASP A C 1
ATOM 1398 O O . ASP A 1 182 ? 51.157 14.336 -47.543 1.00 39.91 182 ASP A O 1
ATOM 1402 N N . ASP A 1 183 ? 51.686 12.628 -48.918 1.00 46.97 183 ASP A N 1
ATOM 1403 C CA . ASP A 1 183 ? 52.243 11.708 -47.926 1.00 46.97 183 ASP A CA 1
ATOM 1404 C C . ASP A 1 183 ? 53.770 11.837 -48.013 1.00 46.97 183 ASP A C 1
ATOM 1406 O O . ASP A 1 183 ? 54.396 11.308 -48.936 1.00 46.97 183 ASP A O 1
ATOM 1410 N N . SER A 1 184 ? 54.363 12.559 -47.063 1.00 49.91 184 SER A N 1
ATOM 1411 C CA . SER A 1 184 ? 55.811 12.610 -46.857 1.00 49.91 184 SER A CA 1
ATOM 1412 C C . SER A 1 184 ? 56.118 12.551 -45.353 1.00 49.91 184 SER A C 1
ATOM 1414 O O . SER A 1 184 ? 55.774 13.477 -44.621 1.00 49.91 184 SER A O 1
ATOM 1416 N N . ASP A 1 185 ? 56.715 11.414 -44.968 1.00 43.81 185 ASP A N 1
ATOM 1417 C CA . ASP A 1 185 ? 57.436 10.999 -43.739 1.00 43.81 185 ASP A CA 1
ATOM 1418 C C . ASP A 1 185 ? 57.574 11.962 -42.536 1.00 43.81 185 ASP A C 1
ATOM 1420 O O . ASP A 1 185 ? 58.135 13.075 -42.681 1.00 43.81 185 ASP A O 1
#

Organism: NCBI:txid353

Sequence (185 aa):
MKEAGWTEPAIAQKLDISISTIRRITKKHGVKTGAAQAALVQQAREQLLDNAFLLDRAQEIAASMVNDDFALAQQIRQKVSEAIESIDPTAGPLALRGLAAAATALKLTQDVCRRALPLERLNEALHVEEMPELVIRVMTAEDVKELRERQRRELAVLNGEVIDDEESPPIPEEGDGIIVIDDSD

Radius of gyration: 36.11 Å; chains: 1; bounding box: 79×72×91 Å

Foldseek 3Di:
DVLLVDDLVRVCVVVVHDSVVVVVVCVVVVDDRPPDDPVVSVVVNVVVCCCVPVPVNVVVVLVVVLVVLLVVLVVLLVVLVVQLVVQDPVPPPVNVVSVVVSVVSNVVSVVSNCVSDVPVVVVVVVPPPPDDDDDDDDDDPVNVVVVVQVVVVVVCVVVVHDDDPPDRPDDPPDDPDDPPDDDDD

Secondary structure (DSSP, 8-state):
-GGGT--HHHHHHHTT--HHHHHHHHHHTT--TT-S-HHHHHHHHHHHHHHHH-HHHHHHHHHHHHHHHHHHHHHHHHHHHHHHHT--TTSTHHHHHHHHHHHHHHHHHHHHHHHHS-HHHHHHHT---PPPP----PPPHHHHHHHHHHHHHHHHHHTT----TT-PPPPPP------------

pLDDT: mean 78.69, std 14.79, range [39.91, 96.88]